Protein AF-A0A265Q8C2-F1 (afdb_monomer_lite)

Secondary structure (DSSP, 8-state):
-PPPHHHHHHHHHHHHHTT--GGGEEEEEEE-TTT-PEEEEEEETTSS-EEEEEEETTEEEEEEES-SSSS-EEEEES-HHHHHHHHHHHHHHHHHHHHS--HHHHHHHHHHHT--S--SS----S-GGGPBPPHHHHHHHHHHHHHHHHHHHHHTTT-HHHHHHHHHHHHHHHHHTTTSBHHHHHHHHHHHHHHIIIII---HHHHHHHHHHHHHHHHHHHHHHS--

Structure (mmCIF, N/CA/C/O backbone):
data_AF-A0A265Q8C2-F1
#
_entry.id   AF-A0A265Q8C2-F1
#
loop_
_atom_site.group_PDB
_atom_site.id
_atom_site.type_symbol
_atom_site.label_atom_id
_atom_site.label_alt_id
_atom_site.label_comp_id
_atom_site.label_asym_id
_atom_site.label_entity_id
_atom_site.label_seq_id
_atom_site.pdbx_PDB_ins_code
_atom_site.Cartn_x
_atom_site.Cartn_y
_atom_site.Cartn_z
_atom_site.occupancy
_atom_site.B_iso_or_equiv
_atom_site.auth_seq_id
_atom_site.auth_comp_id
_atom_site.auth_asym_id
_atom_site.auth_atom_id
_atom_site.pdbx_PDB_model_num
ATOM 1 N N . MET A 1 1 ? 13.062 -3.577 -28.924 1.00 81.25 1 MET A N 1
ATOM 2 C CA . MET A 1 1 ? 14.428 -4.023 -28.534 1.00 81.25 1 MET A CA 1
ATOM 3 C C . MET A 1 1 ? 14.408 -4.519 -27.083 1.00 81.25 1 MET A C 1
ATOM 5 O O . MET A 1 1 ? 13.392 -4.335 -26.432 1.00 81.25 1 MET A O 1
ATOM 9 N N . SER A 1 2 ? 15.467 -5.170 -26.580 1.00 87.69 2 SER A N 1
ATOM 10 C CA . SER A 1 2 ? 15.555 -5.623 -25.172 1.00 87.69 2 SER A CA 1
ATOM 11 C C . SER A 1 2 ? 16.373 -4.661 -24.309 1.00 87.69 2 SER A C 1
ATOM 13 O O . SER A 1 2 ? 17.295 -4.021 -24.819 1.00 87.69 2 SER A O 1
ATOM 15 N N . LEU A 1 3 ? 16.135 -4.640 -22.996 1.00 91.44 3 LEU A N 1
ATOM 16 C CA . LEU A 1 3 ? 16.925 -3.822 -22.070 1.00 91.44 3 LEU A CA 1
ATOM 17 C C . LEU A 1 3 ? 18.362 -4.338 -21.917 1.00 91.44 3 LEU A C 1
ATOM 19 O O . LEU A 1 3 ? 18.629 -5.544 -21.884 1.00 91.44 3 LEU A O 1
ATOM 23 N N . MET A 1 4 ? 19.304 -3.409 -21.751 1.00 93.88 4 MET A N 1
ATOM 24 C CA . MET A 1 4 ? 20.705 -3.718 -21.472 1.00 93.88 4 MET A CA 1
ATOM 25 C C . MET A 1 4 ? 20.887 -4.305 -20.069 1.00 93.88 4 MET A C 1
ATOM 27 O O . MET A 1 4 ? 20.142 -4.017 -19.135 1.00 93.88 4 MET A O 1
ATOM 31 N N . ARG A 1 5 ? 21.965 -5.074 -19.871 1.00 95.38 5 ARG A N 1
ATOM 32 C CA . ARG A 1 5 ? 22.304 -5.631 -18.550 1.00 95.38 5 ARG A CA 1
ATOM 33 C C . ARG A 1 5 ? 22.511 -4.548 -17.484 1.00 95.38 5 ARG A C 1
ATOM 35 O O . ARG A 1 5 ? 22.124 -4.760 -16.343 1.00 95.38 5 ARG A O 1
ATOM 42 N N . SER A 1 6 ? 23.113 -3.413 -17.841 1.00 96.00 6 SER A N 1
ATOM 43 C CA . SER A 1 6 ? 23.290 -2.274 -16.929 1.00 96.00 6 SER A CA 1
ATOM 44 C C . SER A 1 6 ? 21.949 -1.719 -16.454 1.00 96.00 6 SER A C 1
ATOM 46 O O . SER A 1 6 ? 21.766 -1.546 -15.259 1.00 96.00 6 SER A O 1
ATOM 48 N N . GLN A 1 7 ? 20.994 -1.547 -17.368 1.00 95.62 7 GLN A N 1
ATOM 49 C CA . GLN A 1 7 ? 19.640 -1.079 -17.071 1.00 95.62 7 GLN A CA 1
ATOM 50 C C . GLN A 1 7 ? 18.904 -2.042 -16.130 1.00 95.62 7 GLN A C 1
ATOM 52 O O . GLN A 1 7 ? 18.387 -1.631 -15.094 1.00 95.62 7 GLN A O 1
ATOM 57 N N . LYS A 1 8 ? 18.945 -3.350 -16.422 1.00 95.75 8 LYS A N 1
ATOM 58 C CA . LYS A 1 8 ? 18.365 -4.377 -15.536 1.00 95.75 8 LYS A CA 1
ATOM 59 C C . LYS A 1 8 ? 19.012 -4.377 -14.145 1.00 95.75 8 LYS A C 1
ATOM 61 O O . LYS A 1 8 ? 18.321 -4.545 -13.144 1.00 95.75 8 LYS A O 1
ATOM 66 N N . ASN A 1 9 ? 20.327 -4.162 -14.069 1.00 96.75 9 ASN A N 1
ATOM 67 C CA . ASN A 1 9 ? 21.035 -4.065 -12.794 1.00 96.75 9 ASN A CA 1
ATOM 68 C C . ASN A 1 9 ? 20.631 -2.816 -11.998 1.00 96.75 9 ASN A C 1
ATOM 70 O O . ASN A 1 9 ? 20.425 -2.942 -10.795 1.00 96.75 9 ASN A O 1
ATOM 74 N N . SER A 1 10 ? 20.471 -1.656 -12.645 1.00 97.25 10 SER A N 1
ATOM 75 C CA . SER A 1 10 ? 20.006 -0.433 -11.979 1.00 97.25 10 SER A CA 1
ATOM 76 C C . SER A 1 10 ? 18.626 -0.634 -11.353 1.00 97.25 10 SER A C 1
ATOM 78 O O . SER A 1 10 ? 18.447 -0.334 -10.181 1.00 97.25 10 SER A O 1
ATOM 80 N N . LEU A 1 11 ? 17.680 -1.257 -12.067 1.00 97.06 11 LEU A N 1
ATOM 81 C CA . LEU A 1 11 ? 16.367 -1.591 -11.495 1.00 97.06 11 LEU A CA 1
ATOM 82 C C . LEU A 1 11 ? 16.488 -2.509 -10.264 1.00 97.06 11 LEU A C 1
ATOM 84 O O . LEU A 1 11 ? 15.803 -2.318 -9.264 1.00 97.06 11 LEU A O 1
ATOM 88 N N . LEU A 1 12 ? 17.392 -3.492 -10.293 1.00 96.06 12 LEU A N 1
ATOM 89 C CA . LEU A 1 12 ? 17.634 -4.360 -9.138 1.00 96.06 12 LEU A CA 1
ATOM 90 C C . LEU A 1 12 ? 18.233 -3.603 -7.938 1.00 96.06 12 LEU A C 1
ATOM 92 O O . LEU A 1 12 ? 17.956 -3.960 -6.790 1.00 96.06 12 LEU A O 1
ATOM 96 N N . GLU A 1 13 ? 19.074 -2.600 -8.179 1.00 95.69 13 GLU A N 1
ATOM 97 C CA . GLU A 1 13 ? 19.622 -1.729 -7.134 1.00 95.69 13 GLU A CA 1
ATOM 98 C C . GLU A 1 13 ? 18.515 -0.892 -6.485 1.00 95.69 13 GLU A C 1
ATOM 100 O O . GLU A 1 13 ? 18.388 -0.920 -5.262 1.00 95.69 13 GLU A O 1
ATOM 105 N N . GLU A 1 14 ? 17.625 -0.298 -7.279 1.00 97.06 14 GLU A N 1
ATOM 106 C CA . GLU A 1 14 ? 16.457 0.446 -6.782 1.00 97.06 14 GLU A CA 1
ATOM 107 C C . GLU A 1 14 ? 15.533 -0.411 -5.901 1.00 97.06 14 GLU A C 1
ATOM 109 O O . GLU A 1 14 ? 15.085 0.019 -4.834 1.00 97.06 14 GLU A O 1
ATOM 114 N N . ILE A 1 15 ? 15.292 -1.673 -6.285 1.00 94.44 15 ILE A N 1
ATOM 115 C CA . ILE A 1 15 ? 14.516 -2.607 -5.452 1.00 94.44 15 ILE A CA 1
ATOM 116 C C . ILE A 1 15 ? 15.190 -2.791 -4.088 1.00 94.44 15 ILE A C 1
ATOM 118 O O . ILE A 1 15 ? 14.513 -2.737 -3.059 1.00 94.44 15 ILE A O 1
ATOM 122 N N . LYS A 1 16 ? 16.515 -2.979 -4.054 1.00 90.25 16 LYS A N 1
ATOM 123 C CA . LYS A 1 16 ? 17.258 -3.139 -2.793 1.00 90.25 16 LYS A CA 1
ATOM 124 C C . LYS A 1 16 ? 17.173 -1.882 -1.927 1.00 90.25 16 LYS A C 1
ATOM 126 O O . LYS A 1 16 ? 17.009 -2.005 -0.714 1.00 90.25 16 LYS A O 1
ATOM 131 N N . GLU A 1 17 ? 17.250 -0.698 -2.530 1.00 91.69 17 GLU A N 1
ATOM 132 C CA . GLU A 1 17 ? 17.150 0.583 -1.821 1.00 91.69 17 GLU A CA 1
ATOM 133 C C . GLU A 1 17 ? 15.742 0.842 -1.256 1.00 91.69 17 GLU A C 1
ATOM 135 O O . GLU A 1 17 ? 15.606 1.410 -0.172 1.00 91.69 17 GLU A O 1
ATOM 140 N N . SER A 1 18 ? 14.689 0.336 -1.907 1.00 86.75 18 SER A N 1
ATOM 141 C CA . SER A 1 18 ? 13.292 0.467 -1.446 1.00 86.75 18 SER A CA 1
ATOM 142 C C . SER A 1 18 ? 12.928 -0.374 -0.202 1.00 86.75 18 SER A C 1
ATOM 144 O O . SER A 1 18 ? 11.824 -0.253 0.356 1.00 86.75 18 SER A O 1
ATOM 146 N N . ALA A 1 19 ? 13.858 -1.221 0.257 1.00 85.75 19 ALA A N 1
ATOM 147 C CA . ALA A 1 19 ? 13.673 -2.233 1.300 1.00 85.75 19 ALA A CA 1
ATOM 148 C C . ALA A 1 19 ? 12.616 -3.310 0.972 1.00 85.75 19 ALA A C 1
ATOM 150 O O . ALA A 1 19 ? 12.110 -3.978 1.877 1.00 85.75 19 ALA A O 1
ATOM 151 N N . LEU A 1 20 ? 12.281 -3.498 -0.309 1.00 83.56 20 LEU A N 1
ATOM 152 C CA . LEU A 1 20 ? 11.526 -4.657 -0.789 1.00 83.56 20 LEU A CA 1
ATOM 153 C C . LEU A 1 20 ? 12.473 -5.842 -1.014 1.00 83.56 20 LEU A C 1
ATOM 155 O O . LEU A 1 20 ? 13.653 -5.672 -1.315 1.00 83.56 20 LEU A O 1
ATOM 159 N N . ASN A 1 21 ? 11.961 -7.064 -0.864 1.00 86.56 21 ASN A N 1
ATOM 160 C CA . ASN A 1 21 ? 12.752 -8.269 -1.098 1.00 86.56 21 ASN A CA 1
ATOM 161 C C . ASN A 1 21 ? 12.873 -8.537 -2.612 1.00 86.56 21 ASN A C 1
ATOM 163 O O . ASN A 1 21 ? 11.851 -8.838 -3.231 1.00 86.56 21 ASN A O 1
ATOM 167 N N . PRO A 1 22 ? 14.083 -8.524 -3.211 1.00 89.75 22 PRO A N 1
ATOM 168 C CA . PRO A 1 22 ? 14.253 -8.781 -4.642 1.00 89.75 22 PRO A CA 1
ATOM 169 C C . PRO A 1 22 ? 13.742 -10.151 -5.099 1.00 89.75 22 PRO A C 1
ATOM 171 O O . PRO A 1 22 ? 13.362 -10.313 -6.251 1.00 89.75 22 PRO A O 1
ATOM 174 N N . PHE A 1 23 ? 13.693 -11.141 -4.203 1.00 91.25 23 PHE A N 1
ATOM 175 C CA . PHE A 1 23 ? 13.185 -12.476 -4.530 1.00 91.25 23 PHE A CA 1
ATOM 176 C C . PHE A 1 23 ? 11.664 -12.530 -4.718 1.00 91.25 23 PHE A C 1
ATOM 178 O O . PHE A 1 23 ? 11.161 -13.532 -5.233 1.00 91.25 23 PHE A O 1
ATOM 185 N N . ASN A 1 24 ? 10.942 -11.475 -4.334 1.00 91.31 24 ASN A N 1
ATOM 186 C CA . ASN A 1 24 ? 9.505 -11.355 -4.572 1.00 91.31 24 ASN A CA 1
ATOM 187 C C . ASN A 1 24 ? 9.184 -10.818 -5.970 1.00 91.31 24 ASN A C 1
ATOM 189 O O . ASN A 1 24 ? 8.014 -10.626 -6.274 1.00 91.31 24 ASN A O 1
ATOM 193 N N . PHE A 1 25 ? 10.194 -10.586 -6.807 1.00 94.38 25 PHE A N 1
ATOM 194 C CA . PHE A 1 25 ? 10.001 -10.140 -8.176 1.00 94.38 25 PHE A CA 1
ATOM 195 C C . PHE A 1 25 ? 10.345 -11.257 -9.154 1.00 94.38 25 PHE A C 1
ATOM 197 O O . PHE A 1 25 ? 11.340 -11.964 -8.970 1.00 94.38 25 PHE A O 1
ATOM 204 N N . ASP A 1 26 ? 9.525 -11.389 -10.190 1.00 94.50 26 ASP A N 1
ATOM 205 C CA . ASP A 1 26 ? 9.817 -12.202 -11.362 1.00 94.50 26 ASP A CA 1
ATOM 206 C C . ASP A 1 26 ? 10.014 -11.295 -12.570 1.00 94.50 26 ASP A C 1
ATOM 208 O O . ASP A 1 26 ? 9.321 -10.293 -12.746 1.00 94.50 26 ASP A O 1
ATOM 212 N N . TRP A 1 27 ? 10.998 -11.653 -13.388 1.00 94.25 27 TRP A N 1
ATOM 213 C CA . TRP A 1 27 ? 11.273 -10.974 -14.641 1.00 94.25 27 TRP A CA 1
ATOM 214 C C . TRP A 1 27 ? 10.742 -11.826 -15.782 1.00 94.25 27 TRP A C 1
ATOM 216 O O . TRP A 1 27 ? 11.172 -12.972 -15.939 1.00 94.25 27 TRP A O 1
ATOM 226 N N . ASP A 1 28 ? 9.859 -11.254 -16.587 1.00 92.06 28 ASP A N 1
ATOM 227 C CA . ASP A 1 28 ? 9.240 -11.908 -17.729 1.00 92.06 28 ASP A CA 1
ATOM 228 C C . ASP A 1 28 ? 9.446 -11.096 -19.013 1.00 92.06 28 ASP A C 1
ATOM 230 O O . ASP A 1 28 ? 9.761 -9.903 -18.985 1.00 92.06 28 ASP A O 1
ATOM 234 N N . ASN A 1 29 ? 9.308 -11.775 -20.147 1.00 91.38 29 ASN A N 1
ATOM 235 C CA . ASN A 1 29 ? 9.337 -11.167 -21.466 1.00 91.38 29 ASN A CA 1
ATOM 236 C C . ASN A 1 29 ? 8.020 -11.477 -22.167 1.00 91.38 29 ASN A C 1
ATOM 238 O O . ASN A 1 29 ? 7.752 -12.630 -22.505 1.00 91.38 29 ASN A O 1
ATOM 242 N N . GLU A 1 30 ? 7.234 -10.444 -22.422 1.00 89.88 30 GLU A N 1
ATOM 243 C CA . GLU A 1 30 ? 5.948 -10.562 -23.102 1.00 89.88 30 GLU A CA 1
ATOM 244 C C . GLU A 1 30 ? 6.007 -9.878 -24.467 1.00 89.88 30 GLU A C 1
ATOM 246 O O . GLU A 1 30 ? 6.905 -9.083 -24.740 1.00 89.88 30 GLU A O 1
ATOM 251 N N . ILE A 1 31 ? 5.069 -10.204 -25.351 1.00 86.12 31 ILE A N 1
ATOM 252 C CA . ILE A 1 31 ? 4.918 -9.525 -26.640 1.00 86.12 31 ILE A CA 1
ATOM 253 C C . ILE A 1 31 ? 3.634 -8.706 -26.569 1.00 86.12 31 ILE A C 1
ATOM 255 O O . ILE A 1 31 ? 2.588 -9.236 -26.199 1.00 86.12 31 ILE A O 1
ATOM 259 N N . ASP A 1 32 ? 3.710 -7.424 -26.920 1.00 79.94 32 ASP A N 1
ATOM 260 C CA . ASP A 1 32 ? 2.531 -6.570 -27.033 1.00 79.94 32 ASP A CA 1
ATOM 261 C C . ASP A 1 32 ? 1.706 -7.066 -28.218 1.00 79.94 32 ASP A C 1
ATOM 263 O O . ASP A 1 32 ? 2.132 -6.944 -29.365 1.00 79.94 32 ASP A O 1
ATOM 267 N N . GLU A 1 33 ? 0.512 -7.594 -27.969 1.00 79.12 33 GLU A N 1
ATOM 268 C CA . GLU A 1 33 ? -0.346 -8.118 -29.037 1.00 79.12 33 GLU A CA 1
ATOM 269 C C . GLU A 1 33 ? -0.730 -7.057 -30.086 1.00 79.1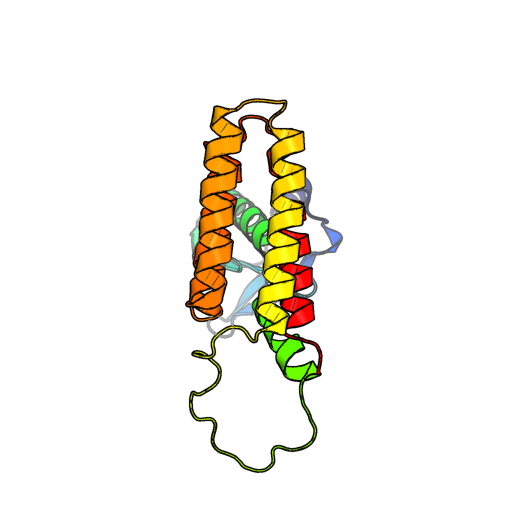2 33 GLU A C 1
ATOM 271 O O . GLU A 1 33 ? -1.057 -7.401 -31.222 1.00 79.12 33 GLU A O 1
ATOM 276 N N . ASN A 1 34 ? -0.682 -5.766 -29.735 1.00 79.25 34 ASN A N 1
ATOM 277 C CA . ASN A 1 34 ? -1.037 -4.671 -30.637 1.00 79.25 34 ASN A CA 1
ATOM 278 C C . ASN A 1 34 ? 0.155 -4.132 -31.429 1.00 79.25 34 ASN A C 1
ATOM 280 O O . ASN A 1 34 ? -0.037 -3.624 -32.535 1.00 79.25 34 ASN A O 1
ATOM 284 N N . THR A 1 35 ? 1.361 -4.174 -30.856 1.00 80.69 35 THR A N 1
ATOM 285 C CA . THR A 1 35 ? 2.555 -3.557 -31.462 1.00 80.69 35 THR A CA 1
ATOM 286 C C . THR A 1 35 ? 3.615 -4.563 -31.907 1.00 80.69 35 THR A C 1
ATOM 288 O O . THR A 1 35 ? 4.530 -4.179 -32.629 1.00 80.69 35 THR A O 1
ATOM 291 N N . ASP A 1 36 ? 3.480 -5.839 -31.532 1.00 84.56 36 ASP A N 1
ATOM 292 C CA . ASP A 1 36 ? 4.458 -6.920 -31.749 1.00 84.56 36 ASP A CA 1
ATOM 293 C C . ASP A 1 36 ? 5.850 -6.595 -31.161 1.00 84.56 36 ASP A C 1
ATOM 295 O O . ASP A 1 36 ? 6.885 -7.130 -31.565 1.00 84.56 36 ASP A O 1
ATOM 299 N N . LEU A 1 37 ? 5.885 -5.673 -30.192 1.00 86.00 37 LEU A N 1
ATOM 300 C CA . LEU A 1 37 ? 7.095 -5.257 -29.494 1.00 86.00 37 LEU A CA 1
ATOM 301 C C . LEU A 1 37 ? 7.302 -6.092 -28.231 1.00 86.00 37 LEU A C 1
ATOM 303 O O . LEU A 1 37 ? 6.356 -6.485 -27.554 1.00 86.00 37 LEU A O 1
ATOM 307 N N . LEU A 1 38 ? 8.569 -6.322 -27.892 1.00 88.62 38 LEU A N 1
ATOM 308 C CA . LEU A 1 38 ? 8.968 -7.000 -26.661 1.00 88.62 38 LEU A CA 1
ATOM 309 C C . LEU A 1 38 ? 8.730 -6.087 -25.445 1.00 88.62 38 LEU A C 1
ATOM 311 O O . LEU A 1 38 ? 9.362 -5.031 -25.346 1.00 88.62 38 LEU A O 1
ATOM 315 N N . LEU A 1 39 ? 7.877 -6.517 -24.515 1.00 89.62 39 LEU A N 1
ATOM 316 C CA . LEU A 1 39 ? 7.766 -5.966 -23.167 1.00 89.62 39 LEU A CA 1
ATOM 317 C C . LEU A 1 39 ? 8.728 -6.697 -22.238 1.00 89.62 39 LEU A C 1
ATOM 319 O O . LEU A 1 39 ? 8.668 -7.914 -22.072 1.00 89.62 39 LEU A O 1
ATOM 323 N N . GLU A 1 40 ? 9.560 -5.926 -21.559 1.00 94.50 40 GLU A N 1
ATOM 324 C CA . GLU A 1 40 ? 10.348 -6.385 -20.426 1.00 94.50 40 GLU A CA 1
ATOM 325 C C . GLU A 1 40 ? 9.542 -6.089 -19.156 1.00 94.50 40 GLU A C 1
ATOM 327 O O . GLU A 1 40 ? 9.379 -4.924 -18.782 1.00 94.50 40 GLU A O 1
ATOM 332 N N . VAL A 1 41 ? 8.989 -7.130 -18.528 1.00 94.88 41 VAL A N 1
ATOM 333 C CA . VAL A 1 41 ? 8.006 -6.998 -17.444 1.00 94.88 41 VAL A CA 1
ATOM 334 C C . VAL A 1 41 ? 8.595 -7.486 -16.129 1.00 94.88 41 VAL A C 1
ATOM 336 O O . VAL A 1 41 ? 8.996 -8.639 -15.994 1.00 94.88 41 VAL A O 1
ATOM 339 N N . LEU A 1 42 ? 8.601 -6.616 -15.125 1.00 95.94 42 LEU A N 1
ATOM 340 C CA . LEU A 1 42 ? 8.934 -6.970 -13.753 1.00 95.94 42 LEU A CA 1
ATOM 341 C C . LEU A 1 42 ? 7.645 -7.092 -12.933 1.00 95.94 42 LEU A C 1
ATOM 343 O O . LEU A 1 42 ? 6.986 -6.086 -12.680 1.00 95.94 42 LEU A O 1
ATOM 347 N N . LYS A 1 43 ? 7.296 -8.306 -12.500 1.00 95.38 43 LYS A N 1
ATOM 348 C CA . LYS A 1 43 ? 6.067 -8.604 -11.744 1.00 95.38 43 LYS A CA 1
ATOM 349 C C . LYS A 1 43 ? 6.357 -8.838 -10.269 1.00 95.38 43 LYS A C 1
ATOM 351 O O . LYS A 1 43 ? 7.372 -9.448 -9.933 1.00 95.38 43 LYS A O 1
ATOM 356 N N . TYR A 1 44 ? 5.454 -8.409 -9.391 1.00 91.56 44 TYR A N 1
ATOM 357 C CA . TYR A 1 44 ? 5.492 -8.780 -7.977 1.00 91.56 44 TYR A CA 1
ATOM 358 C C . TYR A 1 44 ? 4.728 -10.091 -7.746 1.00 91.56 44 TYR A C 1
ATOM 360 O O . TYR A 1 44 ? 3.600 -10.263 -8.197 1.00 91.56 44 TYR A O 1
ATOM 368 N N . LYS A 1 45 ? 5.347 -11.047 -7.052 1.00 89.31 45 LYS A N 1
ATOM 369 C CA . LYS A 1 45 ? 4.800 -12.397 -6.869 1.00 89.31 45 LYS A CA 1
ATOM 370 C C . LYS A 1 45 ? 3.482 -12.389 -6.108 1.00 89.31 45 LYS A C 1
ATOM 372 O O . LYS A 1 45 ? 3.383 -11.802 -5.034 1.00 89.31 45 LYS A O 1
ATOM 377 N N . GLY A 1 46 ? 2.523 -13.156 -6.622 1.00 83.19 46 GLY A N 1
ATOM 378 C CA . GLY A 1 46 ? 1.220 -13.348 -5.985 1.00 83.19 46 GLY A CA 1
ATOM 379 C C . GLY A 1 46 ? 0.267 -12.164 -6.148 1.00 83.19 46 GLY A C 1
ATOM 380 O O . GLY A 1 46 ? -0.762 -12.145 -5.482 1.00 83.19 46 GLY A O 1
ATOM 381 N N . THR A 1 47 ? 0.596 -11.196 -7.007 1.00 86.25 47 THR A N 1
ATOM 382 C CA . THR A 1 47 ? -0.280 -10.077 -7.356 1.00 86.25 47 THR A CA 1
ATOM 383 C C . THR A 1 47 ? -0.274 -9.841 -8.866 1.00 86.25 47 THR A C 1
ATOM 385 O O . THR A 1 47 ? 0.559 -10.377 -9.594 1.00 86.25 47 THR A O 1
ATOM 388 N N . GLU A 1 48 ? -1.185 -8.986 -9.327 1.00 88.75 48 GLU A N 1
ATOM 389 C CA . GLU A 1 48 ? -1.231 -8.497 -10.713 1.00 88.75 48 GLU A CA 1
ATOM 390 C C . GLU A 1 48 ? -0.340 -7.255 -10.926 1.00 88.75 48 GLU A C 1
ATOM 392 O O . GLU A 1 48 ? -0.418 -6.588 -11.957 1.00 88.75 48 GLU A O 1
ATOM 397 N N . TYR A 1 49 ? 0.489 -6.893 -9.940 1.00 92.50 49 TYR A N 1
ATOM 398 C CA . TYR A 1 49 ? 1.299 -5.677 -9.989 1.00 92.50 49 TYR A CA 1
ATOM 399 C C . TYR A 1 49 ? 2.567 -5.877 -10.812 1.00 92.50 49 TYR A C 1
ATOM 401 O O . TYR A 1 49 ? 3.313 -6.840 -10.611 1.00 92.50 49 TYR A O 1
ATOM 409 N N . TYR A 1 50 ? 2.846 -4.930 -11.704 1.00 94.81 50 TYR A N 1
ATOM 410 C CA . TYR A 1 50 ? 3.986 -4.990 -12.602 1.00 94.81 50 TYR A CA 1
ATOM 411 C C . TYR A 1 50 ? 4.518 -3.612 -12.991 1.00 94.81 50 TYR A C 1
ATOM 413 O O . TYR A 1 50 ? 3.810 -2.606 -12.944 1.00 94.81 50 TYR A O 1
ATOM 421 N N . PHE A 1 51 ? 5.764 -3.603 -13.454 1.00 96.06 51 PHE A N 1
ATOM 422 C CA . PHE A 1 51 ? 6.379 -2.504 -14.185 1.00 96.06 51 PHE A CA 1
ATOM 423 C C . PHE A 1 51 ? 6.893 -3.038 -15.519 1.00 96.06 51 PHE A C 1
ATOM 425 O O . PHE A 1 51 ? 7.752 -3.920 -15.545 1.00 96.06 51 PHE A O 1
ATOM 432 N N . ALA A 1 52 ? 6.345 -2.539 -16.621 1.00 94.50 52 ALA A N 1
ATOM 433 C CA . ALA A 1 52 ? 6.664 -2.986 -17.967 1.00 94.50 52 ALA A CA 1
ATOM 434 C C . ALA A 1 52 ? 7.361 -1.875 -18.745 1.00 94.50 52 ALA A C 1
ATOM 436 O O . ALA A 1 52 ? 6.912 -0.727 -18.744 1.00 94.50 52 ALA A O 1
ATOM 437 N N . ILE A 1 53 ? 8.441 -2.237 -19.433 1.00 94.06 53 ILE A N 1
ATOM 438 C CA . ILE A 1 53 ? 9.194 -1.336 -20.299 1.00 94.06 53 ILE A CA 1
ATOM 439 C C . ILE A 1 53 ? 9.212 -1.925 -21.707 1.00 94.06 53 ILE A C 1
ATOM 441 O O . ILE A 1 53 ? 9.616 -3.070 -21.909 1.00 94.06 53 ILE A O 1
ATOM 445 N N . VAL A 1 54 ? 8.823 -1.119 -22.686 1.00 92.25 54 VAL A N 1
ATOM 446 C CA . VAL A 1 54 ? 9.016 -1.396 -24.110 1.00 92.25 54 VAL A CA 1
ATOM 447 C C . VAL A 1 54 ? 10.072 -0.442 -24.636 1.00 92.25 54 VAL A C 1
ATOM 449 O O . VAL A 1 54 ? 9.997 0.761 -24.396 1.00 92.25 54 VAL A O 1
ATOM 452 N N . VAL A 1 55 ? 11.043 -0.979 -25.372 1.00 89.25 55 VAL A N 1
ATOM 453 C CA . VAL A 1 55 ? 12.036 -0.174 -26.091 1.00 89.25 55 VAL A CA 1
ATOM 454 C C . VAL A 1 55 ? 11.659 -0.157 -27.568 1.00 89.25 55 VAL A C 1
ATOM 456 O O . VAL A 1 55 ? 11.781 -1.189 -28.243 1.00 89.25 55 VAL A O 1
ATOM 459 N N . ASP A 1 56 ? 11.201 0.997 -28.043 1.00 86.88 56 ASP A N 1
ATOM 460 C CA . ASP A 1 56 ? 10.825 1.261 -29.432 1.00 86.88 56 ASP A CA 1
ATOM 461 C C . ASP A 1 56 ? 11.772 2.323 -30.001 1.00 86.88 56 ASP A C 1
ATOM 463 O O . ASP A 1 56 ? 11.746 3.476 -29.573 1.00 86.88 56 ASP A O 1
ATOM 467 N N . ASP A 1 57 ? 12.659 1.908 -30.907 1.00 85.38 57 ASP A N 1
ATOM 468 C CA . ASP A 1 57 ? 13.819 2.688 -31.352 1.00 85.38 57 ASP A CA 1
ATOM 469 C C . ASP A 1 57 ? 14.651 3.241 -30.174 1.00 85.38 57 ASP A C 1
ATOM 471 O O . ASP A 1 57 ? 15.296 2.462 -29.466 1.00 85.38 57 ASP A O 1
ATOM 475 N N . ASP A 1 58 ? 14.615 4.559 -29.959 1.00 84.00 58 ASP A N 1
ATOM 476 C CA . ASP A 1 58 ? 15.328 5.284 -28.897 1.00 84.00 58 ASP A CA 1
ATOM 477 C C . ASP A 1 58 ? 14.378 5.793 -27.789 1.00 84.00 58 ASP A C 1
ATOM 479 O O . ASP A 1 58 ? 14.774 6.599 -26.949 1.00 84.00 58 ASP A O 1
ATOM 483 N N . ILE A 1 59 ? 13.118 5.340 -27.781 1.00 88.00 59 ILE A N 1
ATOM 484 C CA . ILE A 1 59 ? 12.103 5.731 -26.796 1.00 88.00 59 ILE A CA 1
ATOM 485 C C . ILE A 1 59 ? 11.749 4.532 -25.912 1.00 88.00 59 ILE A C 1
ATOM 487 O O . ILE A 1 59 ? 11.440 3.428 -26.370 1.00 88.00 59 ILE A O 1
ATOM 491 N N . PHE A 1 60 ? 11.742 4.775 -24.611 1.00 89.94 60 PHE A N 1
ATOM 492 C CA . PHE A 1 60 ? 11.222 3.885 -23.591 1.00 89.94 60 PHE A CA 1
ATOM 493 C C . PHE A 1 60 ? 9.751 4.209 -23.340 1.00 89.94 60 PHE A C 1
ATOM 495 O O . PHE A 1 60 ? 9.410 5.279 -22.838 1.00 89.94 60 PHE A O 1
ATOM 502 N N . ARG A 1 61 ? 8.862 3.262 -23.633 1.00 90.25 61 ARG A N 1
ATOM 503 C CA . ARG A 1 61 ? 7.473 3.325 -23.170 1.00 90.25 61 ARG A CA 1
ATOM 504 C C . ARG A 1 61 ? 7.345 2.519 -21.893 1.00 90.25 61 ARG A C 1
ATOM 506 O O . ARG A 1 61 ? 7.760 1.363 -21.848 1.00 90.25 61 ARG A O 1
ATOM 513 N N . VAL A 1 62 ? 6.742 3.114 -20.875 1.00 90.94 62 VAL A N 1
ATOM 514 C CA . VAL A 1 62 ? 6.552 2.489 -19.570 1.00 90.94 62 VAL A CA 1
ATOM 515 C C . VAL A 1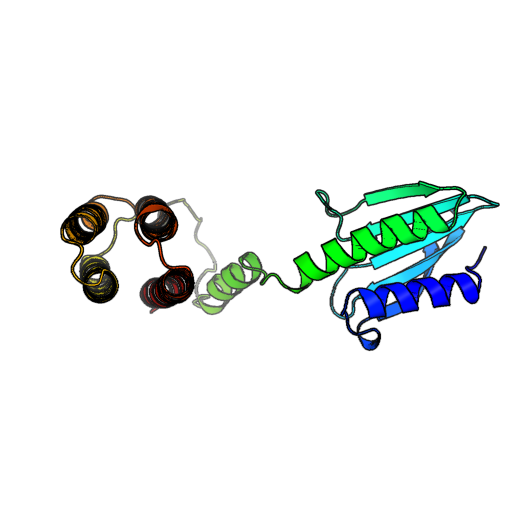 62 ? 5.067 2.380 -19.271 1.00 90.94 62 VAL A C 1
ATOM 517 O O . VAL A 1 62 ? 4.322 3.346 -19.437 1.00 90.94 62 VAL A O 1
ATOM 520 N N . GLY A 1 63 ? 4.642 1.209 -18.808 1.00 91.00 63 GLY A N 1
ATOM 521 C CA . GLY A 1 63 ? 3.331 1.000 -18.203 1.00 91.00 63 GLY A CA 1
ATOM 522 C C . GLY A 1 63 ? 3.484 0.277 -16.873 1.00 91.00 63 GLY A C 1
ATOM 523 O O . GLY A 1 63 ? 4.249 -0.683 -16.789 1.00 91.00 63 GLY A O 1
ATOM 524 N N . TYR A 1 64 ? 2.782 0.714 -15.832 1.00 91.06 64 TYR A N 1
ATOM 525 C CA . TYR A 1 64 ? 2.874 0.065 -14.526 1.00 91.06 64 TYR A CA 1
ATOM 526 C C . TYR A 1 64 ? 1.575 0.093 -13.731 1.00 91.06 64 TYR A C 1
ATOM 528 O O . TYR A 1 64 ? 0.703 0.944 -13.912 1.00 91.06 64 TYR A O 1
ATOM 536 N N . THR A 1 65 ? 1.488 -0.868 -12.820 1.00 88.81 65 THR A N 1
ATOM 537 C CA . THR A 1 65 ? 0.479 -0.979 -11.772 1.00 88.81 65 THR A CA 1
ATOM 538 C C . THR A 1 65 ? 1.152 -1.512 -10.502 1.00 88.81 65 THR A C 1
ATOM 540 O O . THR A 1 65 ? 1.985 -2.420 -10.588 1.00 88.81 65 THR A O 1
ATOM 543 N N . PRO A 1 66 ? 0.859 -0.963 -9.317 1.00 91.31 66 PRO A N 1
ATOM 544 C CA . PRO A 1 66 ? -0.106 0.104 -9.066 1.00 91.31 66 PRO A CA 1
ATOM 545 C C . PRO A 1 66 ? 0.471 1.494 -9.374 1.00 91.31 66 PRO A C 1
ATOM 547 O O . PRO A 1 66 ? 1.679 1.710 -9.261 1.00 91.31 66 PRO A O 1
ATOM 550 N N . GLY A 1 67 ? -0.396 2.440 -9.740 1.00 83.12 67 GLY A N 1
ATOM 551 C CA . GLY A 1 67 ? -0.046 3.855 -9.872 1.00 83.12 67 GLY A CA 1
ATOM 552 C C . GLY A 1 67 ? -0.258 4.664 -8.588 1.00 83.12 67 GLY A C 1
ATOM 553 O O . GLY A 1 67 ? -0.665 4.150 -7.539 1.00 83.12 67 GLY A O 1
ATOM 554 N N . GLU A 1 68 ? 0.025 5.962 -8.661 1.00 79.88 68 GLU A N 1
ATOM 555 C CA . GLU A 1 68 ? -0.071 6.872 -7.521 1.00 79.88 68 GLU A CA 1
ATOM 556 C C . GLU A 1 68 ? -1.531 7.125 -7.146 1.00 79.88 68 GLU A C 1
ATOM 558 O O . GLU A 1 68 ? -1.898 6.966 -5.980 1.00 79.88 68 GLU A O 1
ATOM 563 N N . ASN A 1 69 ? -2.346 7.473 -8.147 1.00 74.75 69 ASN A N 1
ATOM 564 C CA . ASN A 1 69 ? -3.765 7.816 -7.998 1.00 74.75 69 ASN A CA 1
ATOM 565 C C . ASN A 1 69 ? -4.689 6.974 -8.894 1.00 74.75 69 ASN A C 1
ATOM 567 O O . ASN A 1 69 ? -5.909 7.016 -8.738 1.00 74.75 69 ASN A O 1
ATOM 571 N N . MET A 1 70 ? -4.125 6.234 -9.849 1.00 76.56 70 MET A N 1
ATOM 572 C CA . MET A 1 70 ? -4.848 5.339 -10.750 1.00 76.56 70 MET A CA 1
ATOM 573 C C . MET A 1 70 ? -4.226 3.948 -10.693 1.00 76.56 70 MET A C 1
ATOM 575 O O . MET A 1 70 ? -3.040 3.804 -10.418 1.00 76.56 70 MET A O 1
ATOM 579 N N . LEU A 1 71 ? -5.019 2.909 -10.964 1.00 69.69 71 LEU A N 1
ATOM 580 C CA . LEU A 1 71 ? -4.509 1.535 -10.957 1.00 69.69 71 LEU A CA 1
ATOM 581 C C . LEU A 1 71 ? -3.440 1.321 -12.037 1.00 69.69 71 LEU A C 1
ATOM 583 O O . LEU A 1 71 ? -2.499 0.570 -11.817 1.00 69.69 71 LEU A O 1
ATOM 587 N N . TYR A 1 72 ? -3.579 1.992 -13.179 1.00 75.81 72 TYR A N 1
ATOM 588 C CA . TYR A 1 72 ? -2.672 1.880 -14.313 1.00 75.81 72 TYR A CA 1
ATOM 589 C C . TYR A 1 72 ? -2.183 3.260 -14.741 1.00 75.81 72 TYR A C 1
ATOM 591 O O . TYR A 1 72 ? -2.988 4.172 -14.942 1.00 75.81 72 TYR A O 1
ATOM 599 N N . GLU A 1 73 ? -0.874 3.385 -14.927 1.00 76.25 73 GLU A N 1
ATOM 600 C CA . GLU A 1 73 ? -0.235 4.573 -15.484 1.00 76.25 73 GLU A CA 1
ATOM 601 C C . GLU A 1 73 ? 0.627 4.184 -16.687 1.00 76.25 73 GLU A C 1
ATOM 603 O O . GLU A 1 73 ? 1.241 3.115 -16.714 1.00 76.25 73 GLU A O 1
ATOM 608 N N . ARG A 1 74 ? 0.653 5.057 -17.701 1.00 80.12 74 ARG A N 1
ATOM 609 C CA . ARG A 1 74 ? 1.447 4.884 -18.919 1.00 80.12 74 ARG A CA 1
ATOM 610 C C . ARG A 1 74 ? 2.114 6.188 -19.304 1.00 80.12 74 ARG A C 1
ATOM 612 O O . ARG A 1 74 ? 1.479 7.240 -19.274 1.00 80.12 74 ARG A O 1
ATOM 619 N N . THR A 1 75 ? 3.369 6.096 -19.715 1.00 81.56 75 THR A N 1
ATOM 620 C CA . THR A 1 75 ? 4.173 7.250 -20.099 1.00 81.56 75 THR A CA 1
ATOM 621 C C . THR A 1 75 ? 5.326 6.859 -21.035 1.00 81.56 75 THR A C 1
ATOM 623 O O . THR A 1 75 ? 5.577 5.671 -21.246 1.00 81.56 75 THR A O 1
ATOM 626 N N . GLU A 1 76 ? 5.990 7.839 -21.646 1.00 85.62 76 GLU A N 1
ATOM 627 C CA . GLU A 1 76 ? 7.049 7.653 -22.645 1.00 85.62 76 GLU A CA 1
ATOM 628 C C . GLU A 1 76 ? 8.214 8.615 -22.379 1.00 85.62 76 GLU A C 1
ATOM 630 O O . GLU A 1 76 ? 7.975 9.795 -22.121 1.00 85.62 76 GLU A O 1
ATOM 635 N N . TYR A 1 77 ? 9.452 8.117 -22.465 1.00 86.38 77 TYR A N 1
ATOM 636 C CA . TYR A 1 77 ? 10.687 8.872 -22.207 1.00 86.38 77 TYR A CA 1
ATOM 637 C C . TYR A 1 77 ? 11.815 8.443 -23.141 1.00 86.38 77 TYR A C 1
ATOM 639 O O . TYR A 1 77 ? 11.861 7.296 -23.575 1.00 86.38 77 TYR A O 1
ATOM 647 N N . ASP A 1 78 ? 12.762 9.332 -23.412 1.00 83.88 78 ASP A N 1
ATOM 648 C CA . ASP A 1 78 ? 13.998 9.057 -24.154 1.00 83.88 78 ASP A CA 1
ATOM 649 C C . ASP A 1 78 ? 15.222 8.887 -23.230 1.00 83.88 78 ASP A C 1
ATOM 651 O O . ASP A 1 78 ? 16.230 8.296 -23.625 1.00 83.88 78 ASP A O 1
ATOM 655 N N . GLU A 1 79 ? 15.130 9.315 -21.966 1.00 90.56 79 GLU A N 1
ATOM 656 C CA . GLU A 1 79 ? 16.211 9.203 -20.985 1.00 90.56 79 GLU A CA 1
ATOM 657 C C . GLU A 1 79 ? 15.997 8.074 -19.962 1.00 90.56 79 GLU A C 1
ATOM 659 O O . GLU A 1 79 ? 14.960 7.953 -19.309 1.00 90.56 79 GLU A O 1
ATOM 664 N N . TRP A 1 80 ? 17.038 7.262 -19.744 1.00 93.44 80 TRP A N 1
ATOM 665 C CA . TRP A 1 80 ? 16.996 6.159 -18.773 1.00 93.44 80 TRP A CA 1
ATOM 666 C C . TRP A 1 80 ? 16.786 6.627 -17.324 1.00 93.44 80 TRP A C 1
ATOM 668 O O . TRP A 1 80 ? 16.157 5.927 -16.533 1.00 93.44 80 TRP A O 1
ATOM 678 N N . GLU A 1 81 ? 17.290 7.807 -16.965 1.00 94.00 81 GLU A N 1
ATOM 679 C CA . GLU A 1 81 ? 17.139 8.321 -15.600 1.00 94.00 81 GLU A CA 1
ATOM 680 C C . GLU A 1 81 ? 15.694 8.693 -15.266 1.00 94.00 81 GLU A C 1
ATOM 682 O O . GLU A 1 81 ? 15.261 8.541 -14.120 1.00 94.00 81 GLU A O 1
ATOM 687 N N . GLU A 1 82 ? 14.907 9.091 -16.266 1.00 92.50 82 GLU A N 1
ATOM 688 C CA . GLU A 1 82 ? 13.471 9.279 -16.087 1.00 92.50 82 GLU A CA 1
ATOM 689 C C . GLU A 1 82 ? 12.791 7.937 -15.799 1.00 92.50 82 GLU A C 1
ATOM 691 O O . GLU A 1 82 ? 11.982 7.843 -14.878 1.00 92.50 82 GLU A O 1
ATOM 696 N N . ILE A 1 83 ? 13.203 6.855 -16.469 1.00 94.19 83 ILE A N 1
ATOM 697 C CA . ILE A 1 83 ? 12.707 5.502 -16.173 1.00 94.19 83 ILE A CA 1
ATOM 698 C C . ILE A 1 83 ? 12.977 5.114 -14.720 1.00 94.19 83 ILE A C 1
ATOM 700 O O . ILE A 1 83 ? 12.072 4.612 -14.054 1.00 94.19 83 ILE A O 1
ATOM 704 N N . LEU A 1 84 ? 14.178 5.383 -14.195 1.00 96.06 84 LEU A N 1
ATOM 705 C CA . LEU A 1 84 ? 14.491 5.109 -12.789 1.00 96.06 84 LEU A CA 1
ATOM 706 C C . LEU A 1 84 ? 13.647 5.955 -11.829 1.00 96.06 84 LEU A C 1
ATOM 708 O O . LEU A 1 84 ? 13.211 5.445 -10.795 1.00 96.06 84 LEU A O 1
ATOM 712 N N . TYR A 1 85 ? 13.355 7.212 -12.167 1.00 94.00 85 TYR A N 1
ATOM 713 C CA . TYR A 1 85 ? 12.454 8.050 -11.374 1.00 94.00 85 TYR A CA 1
ATOM 714 C C . TYR A 1 85 ? 11.048 7.436 -11.259 1.00 94.00 85 TYR A C 1
ATOM 716 O O . TYR A 1 85 ? 10.538 7.271 -10.146 1.00 94.00 85 TYR A O 1
ATOM 724 N N . TYR A 1 86 ? 10.445 7.023 -12.378 1.00 92.06 86 TYR A N 1
ATOM 725 C CA . TYR A 1 86 ? 9.124 6.381 -12.363 1.00 92.06 86 TYR A CA 1
ATOM 726 C C . TYR A 1 86 ? 9.152 5.008 -11.710 1.00 92.06 86 TYR A C 1
ATOM 728 O O . TYR A 1 86 ? 8.219 4.647 -10.997 1.00 92.06 86 TYR A O 1
ATOM 736 N N . PHE A 1 87 ? 10.244 4.268 -11.876 1.00 96.38 87 PHE A N 1
ATOM 737 C CA . PHE A 1 87 ? 10.429 2.995 -11.202 1.00 96.38 87 PHE A CA 1
ATOM 738 C C . PHE A 1 87 ? 10.452 3.156 -9.677 1.00 96.38 87 PHE A C 1
ATOM 740 O O . PHE A 1 87 ? 9.756 2.429 -8.971 1.00 96.38 87 PHE A O 1
ATOM 747 N N . ARG A 1 88 ? 11.167 4.158 -9.148 1.00 96.25 88 ARG A N 1
ATOM 748 C CA . ARG A 1 88 ? 11.147 4.493 -7.712 1.00 96.25 88 ARG A CA 1
ATOM 749 C C . ARG A 1 88 ? 9.751 4.874 -7.229 1.00 96.25 88 ARG A C 1
ATOM 751 O O . ARG A 1 88 ? 9.343 4.438 -6.150 1.00 96.25 88 ARG A O 1
ATOM 758 N N . ASN A 1 89 ? 9.017 5.665 -8.014 1.00 93.44 89 ASN A N 1
ATOM 759 C CA . ASN A 1 89 ? 7.644 6.035 -7.672 1.00 93.44 89 ASN A CA 1
ATOM 760 C C . ASN A 1 89 ? 6.728 4.802 -7.623 1.00 93.44 89 ASN A C 1
ATOM 762 O O . ASN A 1 89 ? 6.001 4.596 -6.649 1.00 93.44 89 ASN A O 1
ATOM 766 N N . TRP A 1 90 ? 6.839 3.923 -8.618 1.00 96.00 90 TRP A N 1
ATOM 767 C CA . TRP A 1 90 ? 6.127 2.652 -8.644 1.00 96.00 90 TRP A CA 1
ATOM 768 C C . TRP A 1 90 ? 6.475 1.766 -7.443 1.00 96.00 90 TRP A C 1
ATOM 770 O O . TRP A 1 90 ? 5.565 1.250 -6.807 1.00 96.00 90 TRP A O 1
ATOM 780 N N . LEU A 1 91 ? 7.749 1.638 -7.049 1.00 95.50 91 LEU A N 1
ATOM 781 C CA . LEU A 1 91 ? 8.135 0.873 -5.852 1.00 95.50 91 LEU A CA 1
ATOM 782 C C . LEU A 1 91 ? 7.490 1.429 -4.571 1.00 95.50 91 LEU A C 1
ATOM 784 O O . LEU A 1 91 ? 7.097 0.656 -3.693 1.00 95.50 91 LEU A O 1
ATOM 788 N N . SER A 1 92 ? 7.350 2.755 -4.462 1.00 92.88 92 SER A N 1
ATOM 789 C CA . SER A 1 92 ? 6.630 3.406 -3.359 1.00 92.88 92 SER A CA 1
ATOM 790 C C . SER A 1 92 ? 5.142 3.030 -3.354 1.00 92.88 92 SER A C 1
ATOM 792 O O . SER A 1 92 ? 4.605 2.632 -2.317 1.00 92.88 92 SER A O 1
ATOM 794 N N . CYS A 1 93 ? 4.492 3.074 -4.521 1.00 90.06 93 CYS A N 1
ATOM 795 C CA . CYS A 1 93 ? 3.087 2.694 -4.686 1.00 90.06 93 CYS A CA 1
ATOM 796 C C . CYS A 1 93 ? 2.869 1.198 -4.430 1.00 90.06 93 CYS A C 1
ATOM 798 O O . CYS A 1 93 ? 1.977 0.819 -3.679 1.00 90.06 93 CYS A O 1
ATOM 800 N N . LEU A 1 94 ? 3.733 0.341 -4.971 1.00 91.38 94 LEU A N 1
ATOM 801 C CA . LEU A 1 94 ? 3.713 -1.100 -4.753 1.00 91.38 94 LEU A CA 1
ATOM 802 C C . LEU A 1 94 ? 3.798 -1.422 -3.264 1.00 91.38 94 LEU A C 1
ATOM 804 O O . LEU A 1 94 ? 2.976 -2.172 -2.749 1.00 91.38 94 LEU A O 1
ATOM 808 N N . LYS A 1 95 ? 4.761 -0.819 -2.557 1.00 89.44 95 LYS A N 1
ATOM 809 C CA . LYS A 1 95 ? 4.929 -1.000 -1.113 1.00 89.44 95 LYS A CA 1
ATOM 810 C C . LYS A 1 95 ? 3.689 -0.568 -0.333 1.00 89.44 95 LYS A C 1
ATOM 812 O O . LYS A 1 95 ? 3.340 -1.235 0.638 1.00 89.44 95 LYS A O 1
ATOM 817 N N . ARG A 1 96 ? 3.035 0.524 -0.747 1.00 87.38 96 ARG A N 1
ATOM 818 C CA . ARG A 1 96 ? 1.755 0.967 -0.180 1.00 87.38 96 ARG A CA 1
ATOM 819 C C . ARG A 1 96 ? 0.703 -0.127 -0.356 1.00 87.38 96 ARG A C 1
ATOM 821 O O . ARG A 1 96 ? 0.216 -0.610 0.660 1.00 87.38 96 ARG A O 1
ATOM 828 N N . GLU A 1 97 ? 0.429 -0.567 -1.582 1.00 83.94 97 GLU A N 1
ATOM 829 C CA . GLU A 1 97 ? -0.641 -1.536 -1.870 1.00 83.94 97 GLU A CA 1
ATOM 830 C C . GLU A 1 97 ? -0.421 -2.901 -1.203 1.00 83.94 97 GLU A C 1
ATOM 832 O O . GLU A 1 97 ? -1.297 -3.374 -0.491 1.00 83.94 97 GLU A O 1
ATOM 837 N N . ILE A 1 98 ? 0.769 -3.508 -1.318 1.00 85.00 98 ILE A N 1
ATOM 838 C CA . ILE A 1 98 ? 1.034 -4.839 -0.724 1.00 85.00 98 ILE A CA 1
ATOM 839 C C . ILE A 1 98 ? 1.017 -4.836 0.813 1.00 85.00 98 ILE A C 1
ATOM 841 O O . ILE A 1 98 ? 1.014 -5.894 1.438 1.00 85.00 98 ILE A O 1
ATOM 845 N N . SER A 1 99 ? 1.105 -3.653 1.428 1.00 78.06 99 SER A N 1
ATOM 846 C CA . SER A 1 99 ? 1.052 -3.493 2.883 1.00 78.06 99 SER A CA 1
ATOM 847 C C . SER A 1 99 ? -0.364 -3.287 3.410 1.00 78.06 99 SER A C 1
ATOM 849 O O . SER A 1 99 ? -0.569 -3.381 4.622 1.00 78.06 99 SER A O 1
ATOM 851 N N . GLN A 1 100 ? -1.322 -2.979 2.531 1.00 71.75 100 GLN A N 1
ATOM 852 C CA . GLN A 1 100 ? -2.714 -2.825 2.920 1.00 71.75 100 GLN A CA 1
ATOM 853 C C . GLN A 1 100 ? -3.404 -4.195 2.921 1.00 71.75 100 GLN A C 1
ATOM 855 O O . GLN A 1 100 ? -3.234 -4.968 1.980 1.00 71.75 100 GLN A O 1
ATOM 860 N N . PRO A 1 101 ? -4.193 -4.516 3.957 1.00 64.12 101 PRO A N 1
ATOM 861 C CA . PRO A 1 101 ? -5.132 -5.626 3.878 1.00 64.12 101 PRO A CA 1
ATOM 862 C C . PRO A 1 101 ? -6.257 -5.292 2.886 1.00 64.12 101 PRO A C 1
ATOM 864 O O . PRO A 1 101 ? -6.718 -4.147 2.834 1.00 64.12 101 PRO A O 1
ATOM 867 N N . ASP A 1 102 ? -6.733 -6.286 2.133 1.00 72.56 102 ASP A N 1
ATOM 868 C CA . ASP A 1 102 ? -7.941 -6.130 1.320 1.00 72.56 102 ASP A CA 1
ATOM 869 C C . ASP A 1 102 ? -9.182 -6.228 2.217 1.00 72.56 102 ASP A C 1
ATOM 871 O O . ASP A 1 102 ? -9.739 -7.299 2.463 1.00 72.56 102 ASP A O 1
ATOM 875 N N . LEU A 1 103 ? -9.613 -5.074 2.726 1.00 56.66 103 LEU A N 1
ATOM 876 C CA . LEU A 1 103 ? -10.776 -4.979 3.607 1.00 56.66 103 LEU A CA 1
ATOM 877 C C . LEU A 1 103 ? -12.086 -5.390 2.913 1.00 56.66 103 LEU A C 1
ATOM 879 O O . LEU A 1 103 ? -13.043 -5.740 3.601 1.00 56.66 103 LEU A O 1
ATOM 883 N N . TRP A 1 104 ? -12.161 -5.345 1.579 1.00 61.72 104 TRP A N 1
ATOM 884 C CA . TRP A 1 104 ? -13.355 -5.759 0.837 1.00 61.72 104 TRP A CA 1
ATOM 885 C C . TRP A 1 104 ? -13.403 -7.271 0.656 1.00 61.72 104 TRP A C 1
ATOM 887 O O . TRP A 1 104 ? -14.453 -7.866 0.890 1.00 61.72 104 TRP A O 1
ATOM 897 N N . GLU A 1 105 ? -12.277 -7.907 0.335 1.00 65.94 105 GLU A N 1
ATOM 898 C CA . GLU A 1 105 ? -12.176 -9.370 0.321 1.00 65.94 105 GLU A CA 1
ATOM 899 C C . GLU A 1 105 ? -12.428 -9.950 1.724 1.00 65.94 105 GLU A C 1
ATOM 901 O O . GLU A 1 105 ? -13.117 -10.960 1.874 1.00 65.94 105 GLU A O 1
ATOM 906 N N . GLU A 1 106 ? -11.936 -9.291 2.777 1.00 54.53 106 GLU A N 1
ATOM 907 C CA . GLU A 1 106 ? -12.256 -9.656 4.161 1.00 54.53 106 GLU A CA 1
ATOM 908 C C . GLU A 1 106 ? -13.768 -9.575 4.440 1.00 54.53 106 GLU A C 1
ATOM 910 O O . GLU A 1 106 ? -14.325 -10.481 5.062 1.00 54.53 106 GLU A O 1
ATOM 915 N N . LEU A 1 107 ? -14.463 -8.549 3.932 1.00 48.44 107 LEU A N 1
ATOM 916 C CA . LEU A 1 107 ? -15.924 -8.444 4.024 1.00 48.44 107 LEU A CA 1
ATOM 917 C C . LEU A 1 107 ? -16.653 -9.530 3.216 1.00 48.44 107 LEU A C 1
ATOM 919 O O . LEU A 1 107 ? -17.689 -10.023 3.661 1.00 48.44 107 LEU A O 1
ATOM 923 N N . GLU A 1 108 ? -16.152 -9.914 2.042 1.00 56.06 108 GLU A N 1
ATOM 924 C CA . GLU A 1 108 ? -16.740 -10.990 1.232 1.00 56.06 108 GLU A CA 1
ATOM 925 C C . GLU A 1 108 ? -16.549 -12.370 1.858 1.00 56.06 108 GLU A C 1
ATOM 927 O O . GLU A 1 108 ? -17.481 -13.172 1.849 1.00 56.06 108 GLU A O 1
ATOM 932 N N . LYS A 1 109 ? -15.391 -12.635 2.471 1.00 50.69 109 LYS A N 1
ATOM 933 C CA . LYS A 1 109 ? -15.153 -13.865 3.240 1.00 50.69 109 LYS A CA 1
ATOM 934 C C . LYS A 1 109 ? -16.120 -13.982 4.412 1.00 50.69 109 LYS A C 1
ATOM 936 O O . LYS A 1 109 ? -16.678 -15.051 4.616 1.00 50.69 109 LYS A O 1
ATOM 941 N N . ILE A 1 110 ? -16.409 -12.875 5.100 1.00 50.81 110 ILE A N 1
ATOM 942 C CA . ILE A 1 110 ? -17.444 -12.838 6.145 1.00 50.81 110 ILE A CA 1
ATOM 943 C C . ILE A 1 110 ? -18.824 -13.188 5.559 1.00 50.81 110 ILE A C 1
ATOM 945 O O . ILE A 1 110 ? -19.536 -14.005 6.130 1.00 50.81 110 ILE A O 1
ATOM 949 N N . LYS A 1 111 ? -19.185 -12.655 4.381 1.00 47.00 111 LYS A N 1
ATOM 950 C CA . LYS A 1 111 ? -20.447 -13.011 3.700 1.00 47.00 111 LYS A CA 1
ATOM 951 C C . LYS A 1 111 ? -20.506 -14.476 3.253 1.00 47.00 111 LYS A C 1
ATOM 953 O O . LYS A 1 111 ? -21.590 -15.052 3.237 1.00 47.00 111 LYS A O 1
ATOM 958 N N . MET A 1 112 ? -19.379 -15.056 2.837 1.00 41.25 112 MET A N 1
ATOM 959 C CA . MET A 1 112 ? -19.307 -16.447 2.378 1.00 41.25 112 MET A CA 1
ATOM 960 C C . MET A 1 112 ? -19.278 -17.455 3.527 1.00 41.25 112 MET A C 1
ATOM 962 O O . MET A 1 112 ? -19.897 -18.507 3.405 1.00 41.25 112 MET A O 1
ATOM 966 N N . ASP A 1 113 ? -18.611 -17.143 4.637 1.00 40.91 113 ASP A N 1
ATOM 967 C CA . ASP A 1 113 ? -18.599 -18.003 5.825 1.00 40.91 113 ASP A CA 1
ATOM 968 C C . ASP A 1 113 ? -19.966 -18.003 6.547 1.00 40.91 113 ASP A C 1
ATOM 970 O O . ASP A 1 113 ? -20.304 -18.983 7.213 1.00 40.91 113 ASP A O 1
ATOM 974 N N . ASP A 1 114 ? -20.792 -16.970 6.324 1.00 42.47 114 ASP A N 1
ATOM 975 C CA . ASP A 1 114 ? -22.196 -16.880 6.758 1.00 42.47 114 ASP A CA 1
ATOM 976 C C . ASP A 1 114 ? -23.210 -17.469 5.739 1.00 42.47 114 ASP A C 1
ATOM 978 O O . ASP A 1 114 ? -24.424 -17.319 5.918 1.00 42.47 114 ASP A O 1
ATOM 982 N N . LEU A 1 115 ? -22.770 -18.180 4.681 1.00 38.88 115 LEU A N 1
ATOM 983 C CA . LEU A 1 115 ? -23.676 -18.928 3.789 1.00 38.88 115 LEU A CA 1
ATOM 984 C C . LEU A 1 115 ? -24.261 -20.158 4.498 1.00 38.88 115 LEU A C 1
ATOM 986 O O . LEU A 1 115 ? -23.824 -21.302 4.359 1.00 38.88 115 LEU A O 1
ATOM 990 N N . ILE A 1 116 ? -25.338 -19.880 5.223 1.00 38.81 116 ILE A N 1
ATOM 991 C CA . ILE A 1 116 ? -26.426 -20.793 5.548 1.00 38.81 116 ILE A CA 1
ATOM 992 C C . ILE A 1 116 ? -26.864 -21.514 4.253 1.00 38.81 116 ILE A C 1
ATOM 994 O O . ILE A 1 116 ? -27.148 -20.859 3.246 1.00 38.81 116 ILE A O 1
ATOM 998 N N . PRO A 1 117 ? -26.945 -22.856 4.246 1.00 35.19 117 PRO A N 1
ATOM 999 C CA . PRO A 1 117 ? -27.360 -23.631 3.085 1.00 35.19 117 PRO A CA 1
ATOM 1000 C C . PRO A 1 117 ? -28.881 -23.572 2.919 1.00 35.19 117 PRO A C 1
ATOM 1002 O O . PRO A 1 117 ? -29.550 -24.548 3.211 1.00 35.19 117 PRO A O 1
ATOM 1005 N N . GLU A 1 118 ? -29.445 -22.446 2.485 1.00 38.16 118 GLU A N 1
ATOM 1006 C CA . GLU A 1 118 ? -30.886 -22.323 2.201 1.00 38.16 118 GLU A CA 1
ATOM 1007 C C . GLU A 1 118 ? -31.176 -20.992 1.493 1.00 38.16 118 GLU A C 1
ATOM 1009 O O . GLU A 1 118 ? -31.692 -20.071 2.104 1.00 38.16 118 GLU A O 1
ATOM 1014 N N . LEU A 1 119 ? -30.837 -20.841 0.210 1.00 34.81 119 LEU A N 1
ATOM 1015 C CA . LEU A 1 119 ? -31.320 -19.701 -0.590 1.00 34.81 119 LEU A CA 1
ATOM 1016 C C . LEU A 1 119 ? -31.364 -20.073 -2.077 1.00 34.81 119 LEU A C 1
ATOM 1018 O O . LEU A 1 119 ? -30.711 -19.479 -2.929 1.00 34.81 119 LEU A O 1
ATOM 1022 N N . ASP A 1 120 ? -32.176 -21.086 -2.376 1.00 32.84 120 ASP A N 1
ATOM 1023 C CA . ASP A 1 120 ? -32.806 -21.200 -3.687 1.00 32.84 120 ASP A CA 1
ATOM 1024 C C . ASP A 1 120 ? -34.140 -20.446 -3.583 1.00 32.84 120 ASP A C 1
ATOM 1026 O O . ASP A 1 120 ? -35.141 -20.957 -3.081 1.00 32.84 120 ASP A O 1
ATOM 1030 N N . GLY A 1 121 ? -34.098 -19.171 -3.966 1.00 35.94 121 GLY A N 1
ATOM 1031 C CA . GLY A 1 121 ? -35.241 -18.266 -3.966 1.00 35.94 121 GLY A CA 1
ATOM 1032 C C . GLY A 1 121 ? -35.413 -17.498 -2.662 1.00 35.94 121 GLY A C 1
ATOM 1033 O O . GLY A 1 121 ? -35.892 -18.041 -1.678 1.00 35.94 121 GLY A O 1
ATOM 1034 N N . LEU A 1 122 ? -35.071 -16.212 -2.683 1.00 33.16 122 LEU A N 1
ATOM 1035 C CA . LEU A 1 122 ? -35.931 -15.117 -2.234 1.00 33.16 122 LEU A CA 1
ATOM 1036 C C . LEU A 1 122 ? -35.239 -13.790 -2.569 1.00 33.16 122 LEU A C 1
ATOM 1038 O O . LEU A 1 122 ? -34.031 -13.625 -2.417 1.00 33.16 122 LEU A O 1
ATOM 1042 N N . GLU A 1 123 ? -36.035 -12.882 -3.111 1.00 35.66 123 GLU A N 1
ATOM 1043 C CA . GLU A 1 123 ? -35.662 -11.553 -3.576 1.00 35.66 123 GLU A CA 1
ATOM 1044 C C . GLU A 1 123 ? -35.028 -10.737 -2.436 1.00 35.66 123 GLU A C 1
ATOM 1046 O O . GLU A 1 123 ? -35.626 -10.549 -1.377 1.00 35.66 123 GLU A O 1
ATOM 1051 N N . PHE A 1 124 ? -33.801 -10.256 -2.651 1.00 35.28 124 PHE A N 1
ATOM 1052 C CA . PHE A 1 124 ? -33.127 -9.333 -1.740 1.00 35.28 124 PHE A CA 1
ATOM 1053 C C . PHE A 1 124 ? -33.749 -7.935 -1.863 1.00 35.28 124 PHE A C 1
ATOM 1055 O O . PHE A 1 124 ? -33.355 -7.148 -2.720 1.00 35.28 124 PHE A O 1
ATOM 1062 N N . GLU A 1 125 ? -34.695 -7.614 -0.980 1.00 35.47 125 GLU A N 1
ATOM 1063 C CA . GLU A 1 125 ? -35.099 -6.234 -0.680 1.00 35.47 125 GLU A CA 1
ATOM 1064 C C . GLU A 1 125 ? -34.526 -5.789 0.685 1.00 35.47 125 GLU A C 1
ATOM 1066 O O . GLU A 1 125 ? -35.021 -6.160 1.749 1.00 35.47 125 GLU A O 1
ATOM 1071 N N . ASP A 1 126 ? -33.459 -4.983 0.645 1.00 38.88 126 ASP A N 1
ATOM 1072 C CA . ASP A 1 126 ? -33.324 -3.672 1.318 1.00 38.88 126 ASP A CA 1
ATOM 1073 C C . ASP A 1 126 ? -33.677 -3.487 2.819 1.00 38.88 126 ASP A C 1
ATOM 1075 O O . ASP A 1 126 ? -33.935 -2.360 3.254 1.00 38.88 126 ASP A O 1
ATOM 1079 N N . LYS A 1 127 ? -33.674 -4.530 3.664 1.00 38.09 127 LYS A N 1
ATOM 1080 C CA . LYS A 1 127 ? -34.131 -4.388 5.06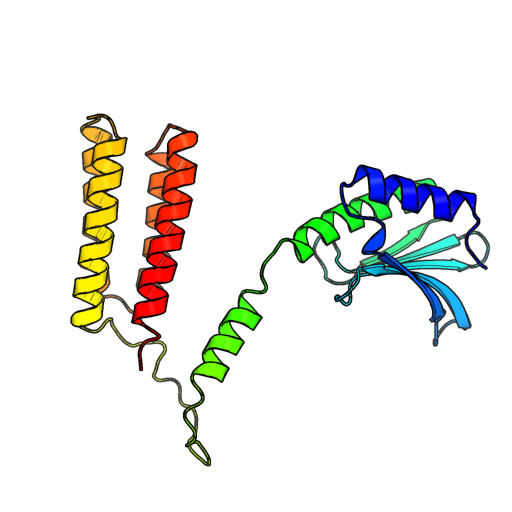9 1.00 38.09 127 LYS A CA 1
ATOM 1081 C C . LYS A 1 127 ? -33.081 -4.366 6.183 1.00 38.09 127 LYS A C 1
ATOM 1083 O O . LYS A 1 127 ? -33.397 -3.853 7.253 1.00 38.09 127 LYS A O 1
ATOM 1088 N N . TYR A 1 128 ? -31.849 -4.819 5.960 1.00 43.34 128 TYR A N 1
ATOM 1089 C CA . TYR A 1 128 ? -30.865 -4.959 7.051 1.00 43.34 128 TYR A CA 1
ATOM 1090 C C . TYR A 1 128 ? -29.954 -3.735 7.286 1.00 43.34 128 TYR A C 1
ATOM 1092 O O . TYR A 1 128 ? -29.246 -3.683 8.288 1.00 43.34 128 TYR A O 1
ATOM 1100 N N . GLU A 1 129 ? -29.993 -2.706 6.430 1.00 45.97 129 GLU A N 1
ATOM 1101 C CA . GLU A 1 129 ? -29.147 -1.503 6.586 1.00 45.97 129 GLU A CA 1
ATOM 1102 C C . GLU A 1 129 ? -29.729 -0.425 7.526 1.00 45.97 129 GLU A C 1
ATOM 1104 O O . GLU A 1 129 ? -29.026 0.518 7.890 1.00 45.97 129 GLU A O 1
ATOM 1109 N N . ARG A 1 130 ? -30.993 -0.553 7.964 1.00 42.19 130 ARG A N 1
ATOM 1110 C CA . ARG A 1 130 ? -31.684 0.436 8.826 1.00 42.19 130 ARG A CA 1
ATOM 1111 C C . ARG A 1 130 ? -32.080 -0.089 10.207 1.00 42.19 130 ARG A C 1
ATOM 1113 O O . ARG A 1 130 ? -32.912 0.527 10.870 1.00 42.19 130 ARG A O 1
ATOM 1120 N N . GLU A 1 131 ? -31.535 -1.218 10.644 1.00 58.09 131 GLU A N 1
ATOM 1121 C CA . GLU A 1 131 ? -31.888 -1.765 11.955 1.00 58.09 131 GLU A CA 1
ATOM 1122 C C . GLU A 1 131 ? -31.102 -1.077 13.082 1.00 58.09 131 GLU A C 1
ATOM 1124 O O . GLU A 1 131 ? -29.889 -0.862 13.001 1.00 58.09 131 GLU A O 1
ATOM 1129 N N . GLU A 1 132 ? -31.818 -0.704 14.143 1.00 64.44 132 GLU A N 1
ATOM 1130 C CA . GLU A 1 132 ? -31.254 -0.229 15.409 1.00 64.44 132 GLU A CA 1
ATOM 1131 C C . GLU A 1 132 ? -30.422 -1.344 16.080 1.00 64.44 132 GLU A C 1
ATOM 1133 O O . GLU A 1 132 ? -30.496 -2.528 15.721 1.00 64.44 132 GLU A O 1
ATOM 1138 N N . PHE A 1 133 ? -29.589 -0.989 17.059 1.00 65.06 133 PHE A N 1
ATOM 1139 C CA . PHE A 1 133 ? -28.926 -2.001 17.884 1.00 65.06 133 PHE A CA 1
ATOM 1140 C C . PHE A 1 133 ? -29.955 -2.744 18.738 1.00 65.06 133 PHE A C 1
ATOM 1142 O O . PHE A 1 133 ? -30.836 -2.139 19.350 1.00 65.06 133 PHE A O 1
ATOM 1149 N N . SER A 1 134 ? -29.819 -4.064 18.833 1.00 66.88 134 SER A N 1
ATOM 1150 C CA . SER A 1 134 ? -30.571 -4.843 19.810 1.00 66.88 134 SER A CA 1
ATOM 1151 C C . SER A 1 134 ? -30.166 -4.451 21.233 1.00 66.88 134 SER A C 1
ATOM 1153 O O . SER A 1 134 ? -29.050 -3.999 21.491 1.00 66.88 134 SER A O 1
ATOM 1155 N N . TYR A 1 135 ? -31.050 -4.694 22.199 1.00 61.69 135 TYR A N 1
ATOM 1156 C CA . TYR A 1 135 ? -30.779 -4.413 23.613 1.00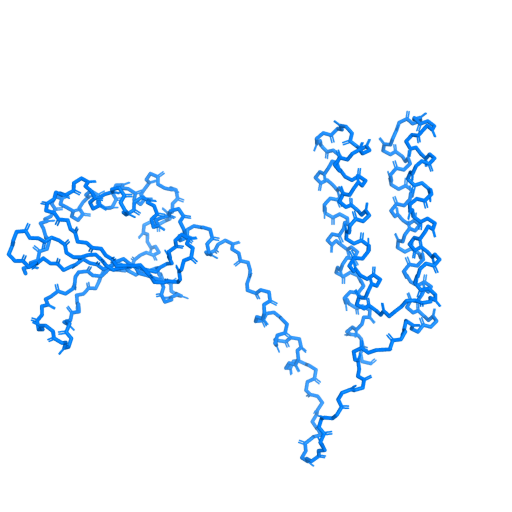 61.69 135 TYR A CA 1
ATOM 1157 C C . TYR A 1 135 ? -29.483 -5.074 24.126 1.00 61.69 135 TYR A C 1
ATOM 1159 O O . TYR A 1 135 ? -28.746 -4.481 24.913 1.00 61.69 135 TYR A O 1
ATOM 1167 N N . ARG A 1 136 ? -29.172 -6.287 23.648 1.00 57.00 136 ARG A N 1
ATOM 1168 C CA . ARG A 1 136 ? -27.946 -7.011 24.011 1.00 57.00 136 ARG A CA 1
ATOM 1169 C C . ARG A 1 136 ? -26.696 -6.333 23.446 1.00 57.00 136 ARG A C 1
ATOM 1171 O O . ARG A 1 136 ? -25.711 -6.207 24.168 1.00 57.00 136 ARG A O 1
ATOM 1178 N N . GLU A 1 137 ? -26.752 -5.879 22.196 1.00 65.25 137 GLU A N 1
ATOM 1179 C CA . GLU A 1 137 ? -25.657 -5.139 21.558 1.00 65.25 137 GLU A CA 1
ATOM 1180 C C . GLU A 1 137 ? -25.443 -3.784 22.237 1.00 65.25 137 GLU A C 1
ATOM 1182 O O . GLU A 1 137 ? -24.306 -3.428 22.532 1.00 65.25 137 GLU A O 1
ATOM 1187 N N . VAL A 1 138 ? -26.525 -3.068 22.572 1.00 70.88 138 VAL A N 1
ATOM 1188 C CA . VAL A 1 138 ? -26.460 -1.821 23.350 1.00 70.88 138 VAL A CA 1
ATOM 1189 C C . VAL A 1 138 ? -25.708 -2.050 24.659 1.00 70.88 138 VAL A C 1
ATOM 1191 O O . VAL A 1 138 ? -24.737 -1.350 24.920 1.00 70.88 138 VAL A O 1
ATOM 1194 N N . MET A 1 139 ? -26.074 -3.066 25.447 1.00 67.19 139 MET A N 1
ATOM 1195 C CA . MET A 1 139 ? -25.389 -3.358 26.714 1.00 67.19 139 MET A CA 1
ATOM 1196 C C . MET A 1 139 ? -23.893 -3.660 26.541 1.00 67.19 139 MET A C 1
ATOM 1198 O O . MET A 1 139 ? -23.074 -3.239 27.357 1.00 67.19 139 MET A O 1
ATOM 1202 N N . GLN A 1 140 ? -23.522 -4.386 25.488 1.00 69.38 140 GLN A N 1
ATOM 1203 C CA . GLN A 1 140 ? -22.123 -4.724 25.211 1.00 69.38 140 GLN A CA 1
ATOM 1204 C C . GLN A 1 140 ? -21.320 -3.505 24.755 1.00 69.38 140 GLN A C 1
ATOM 1206 O O . GLN A 1 140 ? -20.169 -3.332 25.156 1.00 69.38 140 GLN A O 1
ATOM 1211 N N . ILE A 1 141 ? -21.934 -2.637 23.955 1.00 75.19 141 ILE A N 1
ATOM 1212 C CA . ILE A 1 141 ? -21.343 -1.374 23.522 1.00 75.19 141 ILE A CA 1
ATOM 1213 C C . ILE A 1 141 ? -21.152 -0.433 24.714 1.00 75.19 141 ILE A C 1
ATOM 1215 O O . ILE A 1 141 ? -20.071 0.132 24.866 1.00 75.19 141 ILE A O 1
ATOM 1219 N N . GLU A 1 142 ? -22.152 -0.298 25.587 1.00 80.44 142 GLU A N 1
ATOM 1220 C CA . GLU A 1 142 ? -22.036 0.497 26.815 1.00 80.44 142 GLU A CA 1
ATOM 1221 C C . GLU A 1 142 ? -20.891 -0.015 27.700 1.00 80.44 142 GLU A C 1
ATOM 1223 O O . GLU A 1 142 ? -20.118 0.776 28.243 1.00 80.44 142 GLU A O 1
ATOM 1228 N N . GLN A 1 143 ? -20.729 -1.337 27.803 1.00 75.56 143 GLN A N 1
ATOM 1229 C CA . GLN A 1 143 ? -19.612 -1.938 28.525 1.00 75.56 143 GLN A CA 1
ATOM 1230 C C . GLN A 1 143 ? -18.258 -1.605 27.876 1.00 75.56 143 GLN A C 1
ATOM 1232 O O . GLN A 1 143 ? -17.356 -1.150 28.575 1.00 75.56 143 GLN A O 1
ATOM 1237 N N . GLY A 1 144 ? -18.127 -1.742 26.554 1.00 76.06 144 GLY A N 1
ATOM 1238 C CA . GLY A 1 144 ? -16.894 -1.385 25.843 1.00 76.06 144 GLY A CA 1
ATOM 1239 C C . GLY A 1 144 ? -16.543 0.103 25.964 1.00 76.06 144 GLY A C 1
ATOM 1240 O O . GLY A 1 144 ? -15.384 0.460 26.174 1.00 76.06 144 GLY A O 1
ATOM 1241 N N . ILE A 1 145 ? -17.542 0.989 25.918 1.00 83.12 145 ILE A N 1
ATOM 1242 C CA . ILE A 1 145 ? -17.344 2.424 26.166 1.00 83.12 145 ILE A CA 1
ATOM 1243 C C . ILE A 1 145 ? -16.843 2.673 27.593 1.00 83.12 145 ILE A C 1
ATOM 1245 O O . ILE A 1 145 ? -15.966 3.514 27.790 1.00 83.12 145 ILE A O 1
ATOM 1249 N N . ASN A 1 146 ? -17.360 1.950 28.588 1.00 82.88 146 ASN A N 1
ATOM 1250 C CA . ASN A 1 146 ? -16.882 2.067 29.967 1.00 82.88 146 ASN A CA 1
ATOM 1251 C C . ASN A 1 146 ? -15.422 1.611 30.109 1.00 82.88 146 ASN A C 1
ATOM 1253 O O . ASN A 1 146 ? -14.660 2.248 30.836 1.00 82.88 146 ASN A O 1
ATOM 1257 N N . ASP A 1 147 ? -15.014 0.569 29.386 1.00 79.06 147 ASP A N 1
ATOM 1258 C CA . ASP A 1 147 ? -13.623 0.108 29.373 1.00 79.06 147 ASP A CA 1
ATOM 1259 C C . ASP A 1 147 ? -12.690 1.164 28.755 1.00 79.06 147 ASP A C 1
ATOM 1261 O O . ASP A 1 147 ? -11.640 1.469 29.331 1.00 79.06 147 ASP A O 1
ATOM 1265 N N . ILE A 1 148 ? -13.105 1.810 27.652 1.00 78.44 148 ILE A N 1
ATOM 1266 C CA . ILE A 1 148 ? -12.392 2.979 27.102 1.00 78.44 148 ILE A CA 1
ATOM 1267 C C . ILE A 1 148 ? -12.317 4.088 28.147 1.00 78.44 148 ILE A C 1
ATOM 1269 O O . ILE A 1 148 ? -11.246 4.658 28.351 1.00 78.44 148 ILE A O 1
ATOM 1273 N N . ARG A 1 149 ? -13.441 4.415 28.798 1.00 85.25 149 ARG A N 1
ATOM 1274 C CA . ARG A 1 149 ? -13.507 5.503 29.780 1.00 85.25 149 ARG A CA 1
ATOM 1275 C C . ARG A 1 149 ? -12.462 5.302 30.867 1.00 85.25 149 ARG A C 1
ATOM 1277 O O . ARG A 1 149 ? -11.679 6.213 31.119 1.00 85.25 149 ARG A O 1
ATOM 1284 N N . ASN A 1 150 ? -12.422 4.115 31.465 1.00 81.62 150 ASN A N 1
ATOM 1285 C CA . ASN A 1 150 ? -11.479 3.797 32.534 1.00 81.62 150 ASN A CA 1
ATOM 1286 C C . ASN A 1 150 ? -10.033 3.976 32.065 1.00 81.62 150 ASN A C 1
ATOM 1288 O O . ASN A 1 150 ? -9.256 4.666 32.719 1.00 81.62 150 ASN A O 1
ATOM 1292 N N . TYR A 1 151 ? -9.703 3.452 30.885 1.00 78.75 151 TYR A N 1
ATOM 1293 C CA . TYR A 1 151 ? -8.363 3.590 30.330 1.00 78.75 151 TYR A CA 1
ATOM 1294 C C . TYR A 1 151 ? -7.973 5.050 30.057 1.00 78.75 151 TYR A C 1
ATOM 1296 O O . TYR A 1 151 ? -6.866 5.473 30.394 1.00 78.75 151 TYR A O 1
ATOM 1304 N N . LEU A 1 152 ? -8.861 5.837 29.445 1.00 77.38 152 LEU A N 1
ATOM 1305 C CA . LEU A 1 152 ? -8.578 7.235 29.120 1.00 77.38 152 LEU A CA 1
ATOM 1306 C C . LEU A 1 152 ? -8.430 8.087 30.385 1.00 77.38 152 LEU A C 1
ATOM 1308 O O . LEU A 1 152 ? -7.518 8.906 30.456 1.00 77.38 152 LEU A O 1
ATOM 1312 N N . VAL A 1 153 ? -9.261 7.853 31.403 1.00 80.38 153 VAL A N 1
ATOM 1313 C CA . VAL A 1 153 ? -9.169 8.548 32.697 1.00 80.38 153 VAL A CA 1
ATOM 1314 C C . VAL A 1 153 ? -7.864 8.210 33.420 1.00 80.38 153 VAL A C 1
ATOM 1316 O O . VAL A 1 153 ? -7.191 9.117 33.906 1.00 80.38 153 VAL A O 1
ATOM 1319 N N . GLU A 1 154 ? -7.465 6.934 33.445 1.00 77.00 154 GLU A N 1
ATOM 1320 C CA . GLU A 1 154 ? -6.160 6.516 33.979 1.00 77.00 154 GLU A CA 1
ATOM 1321 C C . GLU A 1 154 ? -4.996 7.166 33.216 1.00 77.00 154 GLU A C 1
ATOM 1323 O O . GLU A 1 154 ? -3.973 7.522 33.800 1.00 77.00 154 GLU A O 1
ATOM 1328 N N . THR A 1 155 ? -5.162 7.359 31.908 1.00 69.94 155 THR A N 1
ATOM 1329 C CA . THR A 1 155 ? -4.125 7.881 31.010 1.00 69.94 155 THR A CA 1
ATOM 1330 C C . THR A 1 155 ? -3.980 9.407 31.068 1.00 69.94 155 THR A C 1
ATOM 1332 O O . THR A 1 155 ? -2.875 9.919 30.867 1.00 69.94 155 THR A O 1
ATOM 1335 N N . SER A 1 156 ? -5.049 10.138 31.399 1.00 66.81 156 SER A N 1
ATOM 1336 C CA . SER A 1 156 ? -5.057 11.604 31.537 1.00 66.81 156 SER A CA 1
ATOM 1337 C C . SER A 1 156 ? -4.329 12.131 32.784 1.00 66.81 156 SER A C 1
ATOM 1339 O O . SER A 1 156 ? -4.329 13.336 33.020 1.00 66.81 156 SER A O 1
ATOM 1341 N N . ASN A 1 157 ? -3.694 11.269 33.595 1.00 68.75 157 ASN A N 1
ATOM 1342 C CA . ASN A 1 157 ? -2.867 11.646 34.756 1.00 68.75 157 ASN A CA 1
ATOM 1343 C C . ASN A 1 157 ? -3.526 12.674 35.713 1.00 68.75 157 ASN A C 1
ATOM 1345 O O . ASN A 1 157 ? -2.830 13.467 36.347 1.00 68.75 157 ASN A O 1
ATOM 1349 N N . GLY A 1 158 ? -4.859 12.674 35.828 1.00 65.38 158 GLY A N 1
ATOM 1350 C CA . GLY A 1 158 ? -5.599 13.601 36.694 1.00 65.38 158 GLY A CA 1
ATOM 1351 C C . GLY A 1 158 ? -5.842 15.004 36.119 1.00 65.38 158 GLY A C 1
ATOM 1352 O O . GLY A 1 158 ? -6.135 15.917 36.885 1.00 65.38 158 GLY A O 1
ATOM 1353 N N . ASN A 1 159 ? -5.728 15.210 34.801 1.00 79.06 159 ASN A N 1
ATOM 1354 C CA . ASN A 1 159 ? -6.199 16.446 34.173 1.00 79.06 159 ASN A CA 1
ATOM 1355 C C . ASN A 1 159 ? -7.741 16.477 34.150 1.00 79.06 159 ASN A C 1
ATOM 1357 O O . ASN A 1 159 ? -8.377 15.894 33.270 1.00 79.06 159 ASN A O 1
ATOM 1361 N N . ASP A 1 160 ? -8.337 17.168 35.123 1.00 79.69 160 ASP A N 1
ATOM 1362 C CA . ASP A 1 160 ? -9.792 17.259 35.300 1.00 79.69 160 ASP A CA 1
ATOM 1363 C C . ASP A 1 160 ? -10.528 17.826 34.071 1.00 79.69 160 ASP A C 1
ATOM 1365 O O . ASP A 1 160 ? -11.672 17.446 33.805 1.00 79.69 160 ASP A O 1
ATOM 1369 N N . GLU A 1 161 ? -9.894 18.711 33.293 1.00 79.62 161 GLU A N 1
ATOM 1370 C CA . GLU A 1 161 ? -10.491 19.274 32.076 1.00 79.62 161 GLU A CA 1
ATOM 1371 C C . GLU A 1 161 ? -10.533 18.244 30.941 1.00 79.62 161 GLU A C 1
ATOM 1373 O O . GLU A 1 161 ? -11.579 18.071 30.310 1.00 79.62 161 GLU A O 1
ATOM 1378 N N . GLU A 1 162 ? -9.445 17.497 30.727 1.00 77.44 162 GLU A N 1
ATOM 1379 C CA . GLU A 1 162 ? -9.404 16.395 29.755 1.00 77.44 162 GLU A CA 1
ATOM 1380 C C . GLU A 1 162 ? -10.404 15.298 30.125 1.00 77.44 162 GLU A C 1
ATOM 1382 O O . GLU A 1 162 ? -11.205 14.879 29.287 1.00 77.44 162 GLU A O 1
ATOM 1387 N N . ILE A 1 163 ? -10.417 14.888 31.397 1.00 83.06 163 ILE A N 1
ATOM 1388 C CA . ILE A 1 163 ? -11.330 13.867 31.926 1.00 83.06 163 ILE A CA 1
ATOM 1389 C C . ILE A 1 163 ? -12.786 14.284 31.702 1.00 83.06 163 ILE A C 1
ATOM 1391 O O . ILE A 1 163 ? -13.615 13.473 31.280 1.00 83.06 163 ILE A O 1
ATOM 1395 N N . LYS A 1 164 ? -13.114 15.559 31.935 1.00 85.56 164 LYS A N 1
ATOM 1396 C CA . LYS A 1 164 ? -14.461 16.085 31.703 1.00 85.56 164 LYS A CA 1
ATOM 1397 C C . LYS A 1 164 ? -14.862 16.004 30.230 1.00 85.56 164 LYS A C 1
ATOM 1399 O O . LYS A 1 164 ? -15.979 15.576 29.942 1.00 85.56 164 LYS A O 1
ATOM 1404 N N . ILE A 1 165 ? -13.976 16.385 29.308 1.00 81.12 165 ILE A N 1
ATOM 1405 C CA . ILE A 1 165 ? -14.257 16.344 27.864 1.00 81.12 165 ILE A CA 1
ATOM 1406 C C . ILE A 1 165 ? -14.387 14.893 27.377 1.00 81.12 165 ILE A C 1
ATOM 1408 O O . ILE A 1 165 ? -15.299 14.587 26.607 1.00 81.12 165 ILE A O 1
ATOM 1412 N N . ILE A 1 166 ? -13.525 13.989 27.853 1.00 83.62 166 ILE A N 1
ATOM 1413 C CA . ILE A 1 166 ? -13.591 12.551 27.552 1.00 83.62 166 ILE A CA 1
ATOM 1414 C C . ILE A 1 166 ? -14.940 11.982 27.987 1.00 83.62 166 ILE A C 1
ATOM 1416 O O . ILE A 1 166 ? -15.638 11.377 27.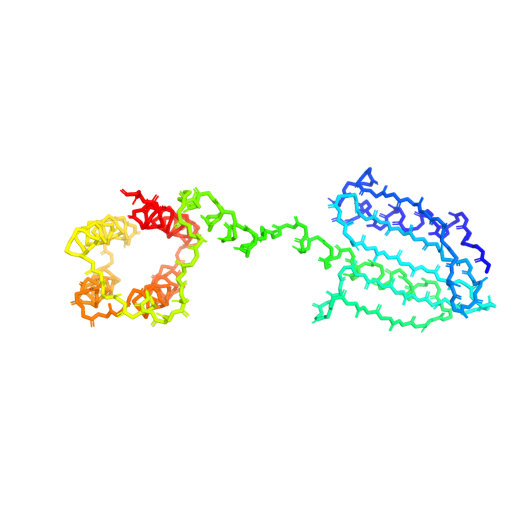175 1.00 83.62 166 ILE A O 1
ATOM 1420 N N . ASN A 1 167 ? -15.345 12.226 29.236 1.00 87.44 167 ASN A N 1
ATOM 1421 C CA . ASN A 1 167 ? -16.615 11.722 29.754 1.00 87.44 167 ASN A CA 1
ATOM 1422 C C . ASN A 1 167 ? -17.800 12.233 28.933 1.00 87.44 167 ASN A C 1
ATOM 1424 O O . ASN A 1 167 ? -18.607 11.429 28.485 1.00 87.44 167 ASN A O 1
ATOM 1428 N N . GLN A 1 168 ? -17.848 13.532 28.621 1.00 87.56 168 GLN A N 1
ATOM 1429 C CA . GLN A 1 168 ? -18.915 14.103 27.791 1.00 87.56 168 GLN A CA 1
ATOM 1430 C C . GLN A 1 168 ? -19.024 13.439 26.411 1.00 87.56 168 GLN A C 1
ATOM 1432 O O . GLN A 1 168 ? -20.126 13.187 25.923 1.00 87.56 168 GLN A O 1
ATOM 1437 N N . LYS A 1 169 ? -17.887 13.145 25.774 1.00 84.88 169 LYS A N 1
ATOM 1438 C CA . LYS A 1 169 ? -17.845 12.495 24.458 1.00 84.88 169 LYS A CA 1
ATOM 1439 C C . LYS A 1 169 ? -18.285 11.034 24.512 1.00 84.88 169 LYS A C 1
ATOM 1441 O O . LYS A 1 169 ? -19.027 10.590 23.639 1.00 84.88 169 LYS A O 1
ATOM 1446 N N . LEU A 1 170 ? -17.857 10.296 25.531 1.00 86.94 170 LEU A N 1
ATOM 1447 C CA . LEU A 1 170 ? -18.242 8.897 25.717 1.00 86.94 170 LEU A CA 1
ATOM 1448 C C . LEU A 1 170 ? -19.710 8.752 26.144 1.00 86.94 170 LEU A C 1
ATOM 1450 O O . LEU A 1 170 ? -20.397 7.842 25.680 1.00 86.94 170 LEU A O 1
ATOM 1454 N N . ASP A 1 171 ? -20.225 9.675 26.955 1.00 88.25 171 ASP A N 1
ATOM 1455 C CA . ASP A 1 171 ? -21.642 9.724 27.331 1.00 88.25 171 ASP A CA 1
ATOM 1456 C C . ASP A 1 171 ? -22.516 9.973 26.097 1.00 88.25 171 ASP A C 1
ATOM 1458 O O . ASP A 1 171 ? -23.505 9.275 25.880 1.00 88.25 171 ASP A O 1
ATOM 1462 N N . TYR A 1 172 ? -22.093 10.881 25.210 1.00 87.00 172 TYR A N 1
ATOM 1463 C CA . TYR A 1 172 ? -22.769 11.099 23.934 1.00 87.00 172 TYR A CA 1
ATOM 1464 C C . TYR A 1 172 ? -22.852 9.822 23.080 1.00 87.00 172 TYR A C 1
ATOM 1466 O O . TYR A 1 172 ? -23.913 9.533 22.524 1.00 87.00 172 TYR A O 1
ATOM 1474 N N . LEU A 1 173 ? -21.774 9.033 23.002 1.00 83.75 173 LEU A N 1
ATOM 1475 C CA . LEU A 1 173 ? -21.767 7.752 22.281 1.00 83.75 173 LEU A CA 1
ATOM 1476 C C . LEU A 1 173 ? -22.702 6.716 22.920 1.00 83.75 173 LEU A C 1
ATOM 1478 O O . LEU A 1 173 ? -23.427 6.020 22.206 1.00 83.75 173 LEU A O 1
ATOM 1482 N N . THR A 1 174 ? -22.713 6.659 24.251 1.00 83.56 174 THR A N 1
ATOM 1483 C CA . THR A 1 174 ? -23.585 5.785 25.054 1.00 83.56 174 THR A CA 1
ATOM 1484 C C . THR A 1 174 ? -25.061 6.128 24.840 1.00 83.56 174 THR A C 1
ATOM 1486 O O . THR A 1 174 ? -25.904 5.246 24.717 1.00 83.56 174 THR A O 1
ATOM 1489 N N . ASP A 1 175 ? -25.403 7.409 24.732 1.00 81.69 175 ASP A N 1
ATOM 1490 C CA . ASP A 1 175 ? -26.782 7.819 24.469 1.00 81.69 175 ASP A CA 1
ATOM 1491 C C . ASP A 1 175 ? -27.171 7.660 22.994 1.00 81.69 175 ASP A C 1
ATOM 1493 O O . ASP A 1 175 ? -28.338 7.419 22.677 1.00 81.69 175 ASP A O 1
ATOM 1497 N N . ALA A 1 176 ? -26.212 7.808 22.077 1.00 81.44 176 ALA A N 1
ATOM 1498 C CA . ALA A 1 176 ? -26.437 7.672 20.643 1.00 81.44 176 ALA A CA 1
ATOM 1499 C C . ALA A 1 176 ? -26.765 6.225 20.241 1.00 81.44 176 ALA A C 1
ATOM 1501 O O . ALA A 1 176 ? -27.616 6.025 19.377 1.00 81.44 176 ALA A O 1
ATOM 1502 N N . VAL A 1 177 ? -26.165 5.220 20.893 1.00 80.06 177 VAL A N 1
ATOM 1503 C CA . VAL A 1 177 ? -26.375 3.800 20.535 1.00 80.06 177 VAL A CA 1
ATOM 1504 C C . VAL A 1 177 ? -27.835 3.360 20.708 1.00 80.06 177 VAL A C 1
ATOM 1506 O O . VAL A 1 177 ? -28.301 2.457 20.025 1.00 80.06 177 VAL A O 1
ATOM 1509 N N . LYS A 1 178 ? -28.585 4.034 21.590 1.00 77.69 178 LYS A N 1
ATOM 1510 C CA . LYS A 1 178 ? -29.988 3.723 21.914 1.00 77.69 178 LYS A CA 1
ATOM 1511 C C . LYS A 1 178 ? -30.996 4.239 20.889 1.00 77.69 178 LYS A C 1
ATOM 1513 O O . LYS A 1 178 ? -32.173 3.921 21.002 1.00 77.69 178 LYS A O 1
ATOM 1518 N N . ARG A 1 179 ? -30.571 5.110 19.968 1.00 74.31 179 ARG A N 1
ATOM 1519 C CA . ARG A 1 179 ? -31.477 5.872 19.088 1.00 74.31 179 ARG A CA 1
ATOM 1520 C C . ARG A 1 179 ? -31.004 5.993 17.640 1.00 74.31 179 ARG A C 1
ATOM 1522 O O . ARG A 1 179 ? -31.687 6.623 16.842 1.00 74.31 179 ARG A O 1
ATOM 1529 N N . MET A 1 180 ? -29.803 5.508 17.327 1.00 69.38 180 MET A N 1
ATOM 1530 C CA . MET A 1 180 ? -29.189 5.650 16.007 1.00 69.38 180 MET A CA 1
ATOM 1531 C C . MET A 1 180 ? -29.035 4.289 15.341 1.00 69.38 180 MET A C 1
ATOM 1533 O O . MET A 1 180 ? -28.764 3.288 16.005 1.00 69.38 180 MET A O 1
ATOM 1537 N N . GLY A 1 181 ? -29.179 4.277 14.014 1.00 69.62 181 GLY A N 1
ATOM 1538 C CA . GLY A 1 181 ? -28.902 3.100 13.203 1.00 69.62 181 GLY A CA 1
ATOM 1539 C C . GLY A 1 181 ? -27.445 2.665 13.348 1.00 69.62 181 GLY A C 1
ATOM 1540 O O . GLY A 1 181 ? -26.549 3.483 13.595 1.00 69.62 181 GLY A O 1
ATOM 1541 N N . ARG A 1 182 ? -27.205 1.363 13.184 1.00 71.88 182 ARG A N 1
ATOM 1542 C CA . ARG A 1 182 ? -25.891 0.740 13.408 1.00 71.88 182 ARG A CA 1
ATOM 1543 C C . ARG A 1 182 ? -24.759 1.443 12.658 1.00 71.88 182 ARG A C 1
ATOM 1545 O O . ARG A 1 182 ? -23.696 1.677 13.229 1.00 71.88 182 ARG A O 1
ATOM 1552 N N . THR A 1 183 ? -24.991 1.798 11.399 1.00 65.31 183 THR A N 1
ATOM 1553 C CA . THR A 1 183 ? -24.001 2.451 10.528 1.00 65.31 183 THR A CA 1
ATOM 1554 C C . THR A 1 183 ? -23.721 3.894 10.949 1.00 65.31 183 THR A C 1
ATOM 1556 O O . THR A 1 183 ? -22.560 4.287 11.071 1.00 65.31 183 THR A O 1
ATOM 1559 N N . ASP A 1 184 ? -24.762 4.668 11.258 1.00 69.50 184 ASP A N 1
ATOM 1560 C CA . ASP A 1 184 ? -24.613 6.070 11.662 1.00 69.50 184 ASP A CA 1
ATOM 1561 C C . ASP A 1 184 ? -23.867 6.197 12.991 1.00 69.50 184 ASP A C 1
ATOM 1563 O O . ASP A 1 184 ? -22.969 7.028 13.147 1.00 69.50 184 ASP A O 1
ATOM 1567 N N . TRP A 1 185 ? -24.194 5.326 13.946 1.00 82.94 185 TRP A N 1
ATOM 1568 C CA . TRP A 1 185 ? -23.520 5.291 15.235 1.00 82.94 185 TRP A CA 1
ATOM 1569 C C . TRP A 1 185 ? -22.036 4.924 15.104 1.00 82.94 185 TRP A C 1
ATOM 1571 O O . TRP A 1 185 ? -21.193 5.560 15.737 1.00 82.94 185 TRP A O 1
ATOM 1581 N N . LYS A 1 186 ? -21.695 3.955 14.239 1.00 74.56 186 LYS A N 1
ATOM 1582 C CA . LYS A 1 186 ? -20.300 3.566 13.962 1.00 74.56 186 LYS A CA 1
ATOM 1583 C C . LYS A 1 186 ? -19.483 4.739 13.420 1.00 74.56 186 LYS A C 1
ATOM 1585 O O . LYS A 1 186 ? -18.383 4.993 13.906 1.00 74.56 186 LYS A O 1
ATOM 1590 N N . ASN A 1 187 ? -20.028 5.481 12.459 1.00 71.81 187 ASN A N 1
ATOM 1591 C CA . ASN A 1 187 ? -19.342 6.631 11.867 1.00 71.81 187 ASN A CA 1
ATOM 1592 C C . ASN A 1 187 ? -19.060 7.725 12.907 1.00 71.81 187 ASN A C 1
ATOM 1594 O O . ASN A 1 187 ? -17.965 8.289 12.953 1.00 71.81 187 ASN A O 1
ATOM 1598 N N . ILE A 1 188 ? -20.021 7.979 13.798 1.00 77.06 188 ILE A N 1
ATOM 1599 C CA . ILE A 1 188 ? -19.856 8.929 14.902 1.00 77.06 188 ILE A CA 1
ATOM 1600 C C . ILE A 1 188 ? -18.827 8.428 15.919 1.00 77.06 188 ILE A C 1
ATOM 1602 O O . ILE A 1 188 ? -17.991 9.212 16.369 1.00 77.06 188 ILE A O 1
ATOM 1606 N N . PHE A 1 189 ? -18.851 7.139 16.260 1.00 79.69 189 PHE A N 1
ATOM 1607 C CA . PHE A 1 189 ? -17.877 6.524 17.160 1.00 79.69 189 PHE A CA 1
ATOM 1608 C C . PHE A 1 189 ? -16.441 6.725 16.663 1.00 79.69 189 PHE A C 1
ATOM 1610 O O . PHE A 1 189 ? -15.596 7.199 17.422 1.00 79.69 189 PHE A O 1
ATOM 1617 N N . ILE A 1 190 ? -16.176 6.467 15.378 1.00 69.88 190 ILE A N 1
ATOM 1618 C CA . ILE A 1 190 ? -14.856 6.691 14.765 1.00 69.88 190 ILE A CA 1
ATOM 1619 C C . ILE A 1 190 ? -14.439 8.156 14.901 1.00 69.88 190 ILE A C 1
ATOM 1621 O O . ILE A 1 190 ? -13.337 8.441 15.372 1.00 69.88 190 ILE A O 1
ATOM 1625 N N . GLY A 1 191 ? -15.328 9.084 14.539 1.00 70.44 191 GLY A N 1
ATOM 1626 C CA . GLY A 1 191 ? -15.050 10.517 14.623 1.00 70.44 191 GLY A CA 1
ATOM 1627 C C . GLY A 1 191 ? -14.706 10.970 16.043 1.00 70.44 191 GLY A C 1
ATOM 1628 O O . GLY A 1 191 ? -13.726 11.684 16.245 1.00 70.44 191 GLY A O 1
ATOM 1629 N N . VAL A 1 192 ? -15.463 10.507 17.041 1.00 79.75 192 VAL A N 1
ATOM 1630 C CA . VAL A 1 192 ? -15.222 10.829 18.455 1.00 79.75 192 VAL A CA 1
ATOM 1631 C C . VAL A 1 192 ? -13.890 10.260 18.943 1.00 79.75 192 VAL A C 1
ATOM 1633 O O . VAL A 1 192 ? -13.150 10.955 19.638 1.00 79.75 192 VAL A O 1
ATOM 1636 N N . MET A 1 193 ? -13.548 9.029 18.565 1.00 74.69 193 MET A N 1
ATOM 1637 C CA . MET A 1 193 ? -12.294 8.404 18.985 1.00 74.69 193 MET A CA 1
ATOM 1638 C C . MET A 1 193 ? -11.062 9.064 18.353 1.00 74.69 193 MET A C 1
ATOM 1640 O O . MET A 1 193 ? -10.054 9.253 19.038 1.00 74.69 193 MET A O 1
ATOM 1644 N N . ILE A 1 194 ? -11.147 9.467 17.080 1.00 68.25 194 ILE A N 1
ATOM 1645 C CA . ILE A 1 194 ? -10.103 10.255 16.409 1.00 68.25 194 ILE A CA 1
ATOM 1646 C C . ILE A 1 194 ? -9.930 11.605 17.110 1.00 68.25 194 ILE A C 1
ATOM 1648 O O . ILE A 1 194 ? -8.805 12.007 17.401 1.00 68.25 194 ILE A O 1
ATOM 1652 N N . ASP A 1 195 ? -11.030 12.282 17.429 1.00 73.44 195 ASP A N 1
ATOM 1653 C CA . ASP A 1 195 ? -10.998 13.581 18.096 1.00 73.44 195 ASP A CA 1
ATOM 1654 C C . ASP A 1 195 ? -10.375 13.500 19.503 1.00 73.44 195 ASP A C 1
ATOM 1656 O O . ASP A 1 195 ? -9.521 14.315 19.848 1.00 73.44 195 ASP A O 1
ATOM 1660 N N . ILE A 1 196 ? -10.692 12.462 20.286 1.00 74.69 196 ILE A N 1
ATOM 1661 C CA . ILE A 1 196 ? -10.027 12.198 21.574 1.00 74.69 196 ILE A CA 1
ATOM 1662 C C . ILE A 1 196 ? -8.522 11.944 21.370 1.00 74.69 196 ILE A C 1
ATOM 1664 O O . ILE A 1 196 ? -7.688 12.518 22.074 1.00 74.69 196 ILE A O 1
ATOM 1668 N N . GLY A 1 197 ? -8.158 11.103 20.398 1.00 68.81 197 GLY A N 1
ATOM 1669 C CA . GLY A 1 197 ? -6.768 10.721 20.146 1.00 68.81 197 GLY A CA 1
ATOM 1670 C C . GLY A 1 197 ? -5.886 11.856 19.617 1.00 68.81 197 GLY A C 1
ATOM 1671 O O . GLY A 1 197 ? -4.700 11.898 19.939 1.00 68.81 197 GLY A O 1
ATOM 1672 N N . ILE A 1 198 ? -6.435 12.771 18.814 1.00 65.88 198 ILE A N 1
ATOM 1673 C CA . ILE A 1 198 ? -5.684 13.884 18.216 1.00 65.88 198 ILE A CA 1
ATOM 1674 C C . ILE A 1 198 ? -5.682 15.112 19.128 1.00 65.88 198 ILE A C 1
ATOM 1676 O O . ILE A 1 198 ? -4.623 15.711 19.315 1.00 65.88 198 ILE A O 1
ATOM 1680 N N . ASN A 1 199 ? -6.842 15.486 19.677 1.00 63.94 199 ASN A N 1
ATOM 1681 C CA . ASN A 1 199 ? -7.034 16.804 20.287 1.00 63.94 199 ASN A CA 1
ATOM 1682 C C . ASN A 1 199 ? -6.979 16.802 21.816 1.00 63.94 199 ASN A C 1
ATOM 1684 O O . ASN A 1 199 ? -6.705 17.846 22.402 1.00 63.94 199 ASN A O 1
ATOM 1688 N N . ILE A 1 200 ? -7.231 15.665 22.468 1.00 62.97 200 ILE A N 1
ATOM 1689 C CA . ILE A 1 200 ? -7.252 15.589 23.937 1.00 62.97 200 ILE A CA 1
ATOM 1690 C C . ILE A 1 200 ? -5.953 14.978 24.458 1.00 62.97 200 ILE A C 1
ATOM 1692 O O . ILE A 1 200 ? -5.394 15.440 25.449 1.00 62.97 200 ILE A O 1
ATOM 1696 N N . ILE A 1 201 ? -5.417 13.973 23.765 1.00 62.16 201 ILE A N 1
ATOM 1697 C CA . ILE A 1 201 ? -4.253 13.231 24.250 1.00 62.16 201 ILE A CA 1
ATOM 1698 C C . ILE A 1 201 ? -2.975 13.761 23.614 1.00 62.16 201 ILE A C 1
ATOM 1700 O O . ILE A 1 201 ? -2.570 13.397 22.511 1.00 62.16 201 ILE A O 1
ATOM 1704 N N . SER A 1 202 ? -2.303 14.619 24.377 1.00 58.28 202 SER A N 1
ATOM 1705 C CA . SER A 1 202 ? -1.073 15.302 23.964 1.00 58.28 202 SER A CA 1
ATOM 1706 C C . SER A 1 202 ? 0.157 14.380 23.900 1.00 58.28 202 SER A C 1
ATOM 1708 O O . SER A 1 202 ? 1.205 14.777 23.390 1.00 58.28 202 SER A O 1
ATOM 1710 N N . ASN A 1 203 ? 0.068 13.143 24.409 1.00 62.97 203 ASN A N 1
ATOM 1711 C CA . ASN A 1 203 ? 1.204 12.225 24.505 1.00 62.97 203 ASN A CA 1
ATOM 1712 C C . ASN A 1 203 ? 1.252 11.216 23.329 1.00 62.97 203 ASN A C 1
ATOM 1714 O O . ASN A 1 203 ? 0.371 10.359 23.207 1.00 62.97 203 ASN A O 1
ATOM 1718 N N . PRO A 1 204 ? 2.315 11.223 22.499 1.00 57.00 204 PRO A N 1
ATOM 1719 C CA . PRO A 1 204 ? 2.437 10.357 21.323 1.00 57.00 204 PRO A CA 1
ATOM 1720 C C . PRO A 1 204 ? 2.438 8.849 21.618 1.00 57.00 204 PRO A C 1
ATOM 1722 O O . PRO A 1 204 ? 1.933 8.089 20.797 1.00 57.00 204 PRO A O 1
ATOM 1725 N N . VAL A 1 205 ? 2.934 8.406 22.780 1.00 57.88 205 VAL A N 1
ATOM 1726 C CA . VAL A 1 205 ? 2.927 6.979 23.170 1.00 57.88 205 VAL A CA 1
ATOM 1727 C C . VAL A 1 205 ? 1.511 6.508 23.518 1.00 57.88 205 VAL A C 1
ATOM 1729 O O . VAL A 1 205 ? 1.143 5.357 23.283 1.00 57.88 205 VAL A O 1
ATOM 1732 N N . GLN A 1 206 ? 0.685 7.409 24.048 1.00 59.97 206 GLN A N 1
ATOM 1733 C CA . GLN A 1 206 ? -0.692 7.116 24.440 1.00 59.97 206 GLN A CA 1
ATOM 1734 C C . GLN A 1 206 ? -1.614 7.011 23.210 1.00 59.97 206 GLN A C 1
ATOM 1736 O O . GLN A 1 206 ? -2.485 6.142 23.177 1.00 59.97 206 GLN A O 1
ATOM 1741 N N . ARG A 1 207 ? -1.350 7.795 22.151 1.00 60.12 207 ARG A N 1
ATOM 1742 C CA . ARG A 1 207 ? -2.083 7.738 20.868 1.00 60.12 207 ARG A CA 1
ATOM 1743 C C . ARG A 1 207 ? -2.021 6.364 20.195 1.00 60.12 207 ARG A C 1
ATOM 1745 O O . ARG A 1 207 ? -3.030 5.887 19.682 1.00 60.12 207 ARG A O 1
ATOM 1752 N N . GLN A 1 208 ? -0.868 5.696 20.251 1.00 58.94 208 GLN A N 1
ATOM 1753 C CA . GLN A 1 208 ? -0.684 4.369 19.650 1.00 58.94 208 GLN A CA 1
ATOM 1754 C C . GLN A 1 208 ? -1.519 3.288 20.354 1.00 58.94 208 GLN A C 1
ATOM 1756 O O . GLN A 1 208 ? -2.166 2.475 19.696 1.00 58.94 208 GLN A O 1
ATOM 1761 N N . LYS A 1 209 ? -1.555 3.298 21.692 1.00 62.12 209 LYS A N 1
ATOM 1762 C CA . LYS A 1 209 ? -2.357 2.337 22.466 1.00 62.12 209 LYS A CA 1
ATOM 1763 C C . LYS A 1 209 ? -3.859 2.546 22.283 1.00 62.12 209 LYS A C 1
ATOM 1765 O O . LYS A 1 209 ? -4.604 1.573 22.253 1.00 62.12 209 LYS A O 1
ATOM 1770 N N . ILE A 1 210 ? -4.296 3.791 22.106 1.00 59.59 210 ILE A N 1
ATOM 1771 C CA . ILE A 1 210 ? -5.698 4.112 21.809 1.00 59.59 210 ILE A CA 1
ATOM 1772 C C . ILE A 1 210 ? -6.095 3.593 20.437 1.00 59.59 210 ILE A C 1
ATOM 1774 O O . ILE A 1 210 ? -7.138 2.959 20.325 1.00 59.59 210 ILE A O 1
ATOM 1778 N N . GLY A 1 211 ? -5.241 3.764 19.424 1.00 60.25 211 GLY A N 1
ATOM 1779 C CA . GLY A 1 211 ? -5.450 3.143 18.113 1.00 60.25 211 GLY A CA 1
ATOM 1780 C C . GLY A 1 211 ? -5.664 1.630 18.217 1.00 60.25 211 GLY A C 1
ATOM 1781 O O . GLY A 1 211 ? -6.591 1.090 17.619 1.00 60.25 211 GLY A O 1
ATOM 1782 N N . GLN A 1 212 ? -4.877 0.957 19.057 1.00 63.31 212 GLN A N 1
ATOM 1783 C CA . GLN A 1 212 ? -4.990 -0.486 19.265 1.00 63.31 212 GLN A CA 1
ATOM 1784 C C . GLN A 1 212 ? -6.243 -0.892 20.061 1.00 63.31 212 GLN A C 1
ATOM 1786 O O . GLN A 1 212 ? -6.844 -1.926 19.786 1.00 63.31 212 GLN A O 1
ATOM 1791 N N . MET A 1 213 ? -6.690 -0.076 21.018 1.00 62.28 213 MET A N 1
ATOM 1792 C CA . MET A 1 213 ? -7.951 -0.304 21.735 1.00 62.28 213 MET A CA 1
ATOM 1793 C C . MET A 1 213 ? -9.174 -0.083 20.854 1.00 62.28 213 MET A C 1
ATOM 1795 O O . MET A 1 213 ? -10.101 -0.887 20.901 1.00 62.28 213 MET A 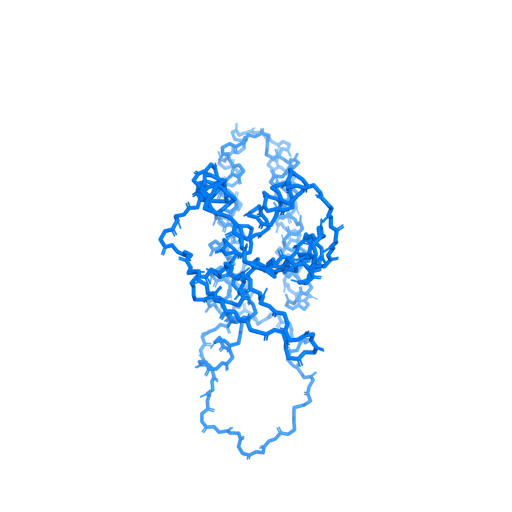O 1
ATOM 1799 N N . ILE A 1 214 ? -9.147 0.956 20.016 1.00 59.09 214 ILE A N 1
ATOM 1800 C CA . ILE A 1 214 ? -10.151 1.191 18.980 1.00 59.09 214 ILE A CA 1
ATOM 1801 C C . ILE A 1 214 ? -10.253 -0.066 18.111 1.00 59.09 214 ILE A C 1
ATOM 1803 O O . ILE A 1 214 ? -11.335 -0.632 18.000 1.00 59.09 214 ILE A O 1
ATOM 1807 N N . GLN A 1 215 ? -9.130 -0.578 17.597 1.00 58.62 215 GLN A N 1
ATOM 1808 C CA . GLN A 1 215 ? -9.093 -1.817 16.809 1.00 58.62 215 GLN A CA 1
ATOM 1809 C C . GLN A 1 215 ? -9.625 -3.042 17.566 1.00 58.62 215 GLN A C 1
ATOM 1811 O O . GLN A 1 215 ? -10.401 -3.816 17.010 1.00 58.62 215 GLN A O 1
ATOM 1816 N N . ASN A 1 216 ? -9.261 -3.218 18.837 1.00 61.16 216 ASN A N 1
ATOM 1817 C CA . ASN A 1 216 ? -9.724 -4.352 19.639 1.00 61.16 216 ASN A CA 1
ATOM 1818 C C . ASN A 1 216 ? -11.227 -4.284 19.933 1.00 61.16 216 ASN A C 1
ATOM 1820 O O . ASN A 1 216 ? -11.902 -5.311 19.925 1.00 61.16 216 ASN A O 1
ATOM 1824 N N . MET A 1 217 ? -11.771 -3.087 20.146 1.00 58.06 217 MET A N 1
ATOM 1825 C CA . MET A 1 217 ? -13.209 -2.892 20.281 1.00 58.06 217 MET A CA 1
ATOM 1826 C C . MET A 1 217 ? -13.949 -3.046 18.967 1.00 58.06 217 MET A C 1
ATOM 1828 O O . MET A 1 217 ? -15.027 -3.624 18.964 1.00 58.06 217 MET A O 1
ATOM 1832 N N . PHE A 1 218 ? -13.368 -2.602 17.854 1.00 57.47 218 PHE A N 1
ATOM 1833 C CA . PHE A 1 218 ? -13.896 -2.911 16.531 1.00 57.47 218 PHE A CA 1
ATOM 1834 C C . PHE A 1 218 ? -13.952 -4.417 16.319 1.00 57.47 218 PHE A C 1
ATOM 1836 O O . PHE A 1 218 ? -15.002 -4.929 15.956 1.00 57.47 218 PHE A O 1
ATOM 1843 N N . SER A 1 219 ? -12.885 -5.143 16.652 1.00 55.25 219 SER A N 1
ATOM 1844 C CA . SER A 1 219 ? -12.878 -6.606 16.598 1.00 55.25 219 SER A CA 1
ATOM 1845 C C . SER A 1 219 ? -13.926 -7.223 17.532 1.00 55.25 219 SER A C 1
ATOM 1847 O O . SER A 1 219 ? -14.587 -8.183 17.151 1.00 55.25 219 SER A O 1
ATOM 1849 N N . GLY A 1 220 ? -14.133 -6.659 18.726 1.00 56.19 220 GLY A N 1
ATOM 1850 C CA . GLY A 1 220 ? -15.157 -7.101 19.674 1.00 56.19 220 GLY A CA 1
ATOM 1851 C C . GLY A 1 220 ? -16.588 -6.859 19.185 1.00 56.19 220 GLY A C 1
ATOM 1852 O O . GLY A 1 220 ? -17.406 -7.767 19.233 1.00 56.19 220 GLY A O 1
ATOM 1853 N N . ILE A 1 221 ? -16.884 -5.667 18.666 1.00 54.34 221 ILE A N 1
ATOM 1854 C CA . ILE A 1 221 ? -18.202 -5.287 18.139 1.00 54.34 221 ILE A CA 1
ATOM 1855 C C . ILE A 1 221 ? -18.501 -6.044 16.839 1.00 54.34 221 ILE A C 1
ATOM 1857 O O . ILE A 1 221 ? -19.612 -6.528 16.665 1.00 54.34 221 ILE A O 1
ATOM 1861 N N . VAL A 1 222 ? -17.513 -6.208 15.954 1.00 48.00 222 VAL A N 1
ATOM 1862 C CA . VAL A 1 222 ? -17.636 -7.027 14.736 1.00 48.00 222 VAL A CA 1
ATOM 1863 C C . VAL A 1 222 ? -17.914 -8.481 15.110 1.00 48.00 222 VAL A C 1
ATOM 1865 O O . VAL A 1 222 ? -18.882 -9.049 14.624 1.00 48.00 222 VAL A O 1
ATOM 1868 N N . LYS A 1 223 ? -17.175 -9.053 16.070 1.00 50.03 223 LYS A N 1
ATOM 1869 C CA . LYS A 1 223 ? -17.442 -10.411 16.571 1.00 50.03 223 LYS A CA 1
ATOM 1870 C C . LYS A 1 223 ? -18.822 -10.585 17.193 1.00 50.03 223 LYS A C 1
ATOM 1872 O O . LYS A 1 223 ? -19.313 -11.700 17.190 1.00 50.03 223 LYS A O 1
ATOM 1877 N N . LEU A 1 224 ? -19.427 -9.536 17.746 1.00 44.31 224 LEU A N 1
ATOM 1878 C CA . LEU A 1 224 ? -20.756 -9.595 18.362 1.00 44.31 224 LEU A CA 1
ATOM 1879 C C . LEU A 1 224 ? -21.899 -9.518 17.346 1.00 44.31 224 LEU A C 1
ATOM 1881 O O . LEU A 1 224 ? -22.983 -10.018 17.629 1.00 44.31 224 LEU A O 1
ATOM 1885 N N . ILE A 1 225 ? -21.639 -8.937 16.175 1.00 38.97 225 ILE A N 1
ATOM 1886 C CA . ILE A 1 225 ? -22.563 -8.899 15.034 1.00 38.97 225 ILE A CA 1
ATOM 1887 C C . ILE A 1 225 ? -22.425 -10.180 14.179 1.00 38.97 225 ILE A C 1
ATOM 1889 O O . ILE A 1 225 ? -23.335 -10.507 13.429 1.00 38.97 225 ILE A O 1
ATOM 1893 N N . SER A 1 226 ? -21.324 -10.926 14.340 1.00 35.25 226 SER A N 1
ATOM 1894 C CA . SER A 1 226 ? -20.995 -12.168 13.618 1.00 35.25 226 SER A CA 1
ATOM 1895 C C . SER A 1 226 ? -21.164 -13.454 14.452 1.00 35.25 226 SER A C 1
ATOM 1897 O O . SER A 1 226 ? -20.469 -14.439 14.208 1.00 35.25 226 SER A O 1
ATOM 1899 N N . ILE A 1 227 ? -22.027 -13.465 15.476 1.00 31.67 227 ILE A N 1
ATOM 1900 C CA . ILE A 1 227 ? -22.423 -14.718 16.153 1.00 31.67 227 ILE A CA 1
ATOM 1901 C C . ILE A 1 227 ? -23.782 -15.145 15.577 1.00 31.67 227 ILE A C 1
ATOM 1903 O O . ILE A 1 227 ? -24.680 -14.302 15.584 1.00 31.67 227 ILE A O 1
ATOM 1907 N N . PRO A 1 228 ? -23.942 -16.398 15.110 1.00 36.22 228 PRO A N 1
ATOM 1908 C CA . PRO A 1 228 ? -25.201 -16.896 14.551 1.00 36.22 228 PRO A CA 1
ATOM 1909 C C . PRO A 1 228 ? -26.367 -16.866 15.550 1.00 36.22 228 PRO A C 1
ATOM 1911 O O . PRO A 1 228 ? -26.125 -17.002 16.777 1.00 36.22 228 PRO A O 1
#

Sequence (228 aa):
MSLMRSQKNSLLEEIKESALNPFNFDWDNEIDENTDLLLEVLKYKGTEYYFAIVVDDDIFRVGYTPGENMLYERTEYDEWEEILYYFRNWLSCLKREISQPDLWEELEKIKMDDLIPELDGLEFEDKYEREEFSYREVMQIEQGINDIRNYLVETSNGNDEEIKIINQKLDYLTDAVKRMGRTDWKNIFIGVMIDIGINIISNPVQRQKIGQMIQNMFSGIVKLISIP

pLDDT: mean 74.86, std 17.77, range [31.67, 97.25]

Foldseek 3Di:
DDDDPVLVVLLLVLCVVLVHDSVQWDWDWDADPVPRFIWTWIDGHPDPWIWIWTDDPQKIWIWTAPADPHRIDIDMDNDSVVVVVVSNRSSVRVVVVVPDDPVVVVVVVLVVVPPDPDDPDDDDDDDPQFDADDPVLLVVLLVLLVVVLVLQCVLLVPPPVLNVVSVVLSVVLSVCSRPGTPVVSVVSVVVSLVCNLPPSRPDPVSSVVSVVSVVVVVVVSVVVVSDD

Radius of gyration: 25.73 Å; chains: 1; bounding box: 59×43×68 Å